Protein AF-A0A699ZVX7-F1 (afdb_monomer)

Structure (mmCIF, N/CA/C/O backbone):
data_AF-A0A699ZVX7-F1
#
_entry.id   AF-A0A699ZVX7-F1
#
loop_
_atom_site.group_PDB
_atom_site.id
_atom_site.type_symbol
_atom_site.label_atom_id
_atom_site.label_alt_id
_atom_site.label_comp_id
_atom_site.label_asym_id
_atom_site.label_entity_id
_atom_site.label_seq_id
_atom_site.pdbx_PDB_ins_code
_atom_site.Cartn_x
_atom_site.Cartn_y
_atom_site.Cartn_z
_atom_site.occupancy
_atom_site.B_iso_or_equiv
_atom_site.auth_seq_id
_atom_site.auth_comp_id
_atom_site.auth_asym_id
_atom_site.auth_atom_id
_atom_site.pdbx_PDB_model_num
ATOM 1 N N . MET A 1 1 ? 12.326 0.539 -38.686 1.00 84.56 1 MET A N 1
ATOM 2 C CA . MET A 1 1 ? 13.340 -0.508 -38.926 1.00 84.56 1 MET A CA 1
ATOM 3 C C . MET A 1 1 ? 14.524 0.120 -39.632 1.00 84.56 1 MET A C 1
ATOM 5 O O . MET A 1 1 ? 14.304 1.028 -40.428 1.00 84.56 1 MET A O 1
ATOM 9 N N . CYS A 1 2 ? 15.733 -0.339 -39.338 1.00 88.25 2 CYS A N 1
ATOM 10 C CA . CYS A 1 2 ? 16.957 -0.036 -40.081 1.00 88.25 2 CYS A CA 1
ATOM 11 C C . CYS A 1 2 ? 17.565 -1.342 -40.616 1.00 88.25 2 CYS A C 1
ATOM 13 O O . CYS A 1 2 ? 17.005 -2.417 -40.399 1.00 88.25 2 CYS A O 1
ATOM 15 N N . ILE A 1 3 ? 18.677 -1.238 -41.331 1.00 89.62 3 ILE A N 1
ATOM 16 C CA . ILE A 1 3 ? 19.487 -2.352 -41.809 1.00 89.62 3 ILE A CA 1
ATOM 17 C C . ILE A 1 3 ? 20.808 -2.331 -41.040 1.00 89.62 3 ILE A C 1
ATOM 19 O O . ILE A 1 3 ? 21.447 -1.285 -40.896 1.00 89.62 3 ILE A O 1
ATOM 23 N N . THR A 1 4 ? 21.200 -3.493 -40.542 1.00 90.88 4 THR A N 1
ATOM 24 C CA . THR A 1 4 ? 22.479 -3.752 -39.884 1.00 90.88 4 THR A CA 1
ATOM 25 C C . THR A 1 4 ? 23.208 -4.878 -40.612 1.00 90.88 4 THR A C 1
ATOM 27 O O . THR A 1 4 ? 22.726 -5.417 -41.612 1.00 90.88 4 THR A O 1
ATOM 30 N N . GLU A 1 5 ? 24.375 -5.269 -40.110 1.00 89.75 5 GLU A N 1
ATOM 31 C CA . GLU A 1 5 ? 25.123 -6.429 -40.616 1.00 89.75 5 GLU A CA 1
ATOM 32 C C . GLU A 1 5 ? 24.339 -7.753 -40.528 1.00 89.75 5 GLU A C 1
ATOM 34 O O . GLU A 1 5 ? 24.662 -8.704 -41.235 1.00 89.75 5 GLU A O 1
ATOM 39 N N . GLN A 1 6 ? 23.295 -7.813 -39.694 1.00 85.25 6 GLN A N 1
ATOM 40 C CA . GLN A 1 6 ? 22.423 -8.980 -39.527 1.00 85.25 6 GLN A CA 1
ATOM 41 C C . GLN A 1 6 ? 21.126 -8.886 -40.357 1.00 85.25 6 GLN A C 1
ATOM 43 O O . GLN A 1 6 ? 20.278 -9.775 -40.287 1.00 85.25 6 GLN A O 1
ATOM 48 N N . GLY A 1 7 ? 20.956 -7.827 -41.158 1.00 88.06 7 GLY A N 1
ATOM 49 C CA . GLY A 1 7 ? 19.763 -7.587 -41.972 1.00 88.06 7 GLY A CA 1
ATOM 50 C C . GLY A 1 7 ? 18.830 -6.534 -41.369 1.00 88.06 7 GLY A C 1
ATOM 51 O O . GLY A 1 7 ? 19.283 -5.550 -40.794 1.00 88.06 7 GLY A O 1
ATOM 52 N N . PHE A 1 8 ? 17.515 -6.686 -41.554 1.00 85.12 8 PHE A N 1
ATOM 53 C CA . PHE A 1 8 ? 16.542 -5.714 -41.043 1.00 85.12 8 PHE A CA 1
ATOM 54 C C . PHE A 1 8 ? 16.343 -5.857 -39.532 1.00 85.12 8 PHE A C 1
ATOM 56 O O . PHE A 1 8 ? 15.938 -6.914 -39.055 1.00 85.12 8 PHE A O 1
ATOM 63 N N . GLU A 1 9 ? 16.523 -4.762 -38.796 1.00 85.31 9 GLU A N 1
ATOM 64 C CA . GLU A 1 9 ? 16.304 -4.711 -37.350 1.00 85.31 9 GLU A CA 1
ATOM 65 C C . GLU A 1 9 ? 15.310 -3.613 -36.946 1.00 85.31 9 GLU A C 1
ATOM 67 O O . GLU A 1 9 ? 15.119 -2.588 -37.618 1.00 85.31 9 GLU A O 1
ATOM 72 N N . LEU A 1 10 ? 14.622 -3.839 -35.824 1.00 83.94 10 LEU A N 1
ATOM 73 C CA . LEU A 1 10 ? 13.620 -2.918 -35.298 1.00 83.94 10 LEU A CA 1
ATOM 74 C C . LEU A 1 10 ? 14.289 -1.683 -34.685 1.00 83.94 10 LEU A C 1
ATOM 76 O O . LEU A 1 10 ? 15.235 -1.794 -33.918 1.00 83.94 10 LEU A O 1
ATOM 80 N N . THR A 1 11 ? 13.744 -0.506 -34.993 1.00 85.50 11 THR A N 1
ATOM 81 C CA . THR A 1 11 ? 14.231 0.782 -34.462 1.00 85.50 11 THR A CA 1
ATOM 82 C C . THR A 1 11 ? 13.144 1.660 -33.860 1.00 85.50 11 THR A C 1
ATOM 84 O O . THR A 1 11 ? 13.439 2.667 -33.224 1.00 85.50 11 THR A O 1
ATOM 87 N N . ARG A 1 12 ? 11.874 1.295 -34.049 1.00 83.62 12 ARG A N 1
ATOM 88 C CA . ARG A 1 12 ? 10.716 1.999 -33.499 1.00 83.62 12 ARG A CA 1
ATOM 89 C C . ARG A 1 12 ? 9.572 1.020 -33.316 1.00 83.62 12 ARG A C 1
ATOM 91 O O . ARG A 1 12 ? 9.308 0.230 -34.220 1.00 83.62 12 ARG A O 1
ATOM 98 N N . ALA A 1 13 ? 8.897 1.106 -32.183 1.00 79.94 13 ALA A N 1
ATOM 99 C CA . ALA A 1 13 ? 7.666 0.388 -31.907 1.00 79.94 13 ALA A CA 1
ATOM 100 C C . ALA A 1 13 ? 6.606 1.391 -31.451 1.00 79.94 13 ALA A C 1
ATOM 102 O O . ALA A 1 13 ? 6.850 2.176 -30.536 1.00 79.94 13 ALA A O 1
ATOM 103 N N . THR A 1 14 ? 5.434 1.341 -32.080 1.00 70.50 14 THR A N 1
ATOM 104 C CA . THR A 1 14 ? 4.309 2.223 -31.768 1.00 70.50 14 THR A CA 1
ATOM 105 C C . THR A 1 14 ? 3.064 1.375 -31.528 1.00 70.50 14 THR A C 1
ATOM 107 O O . THR A 1 14 ? 2.714 0.532 -32.350 1.00 70.50 14 THR A O 1
ATOM 110 N N . LEU A 1 15 ? 2.387 1.603 -30.406 1.00 62.34 15 LEU A N 1
ATOM 111 C CA . LEU A 1 15 ? 1.082 1.050 -30.080 1.00 62.34 15 LEU A CA 1
ATOM 112 C C . LEU A 1 15 ? 0.045 2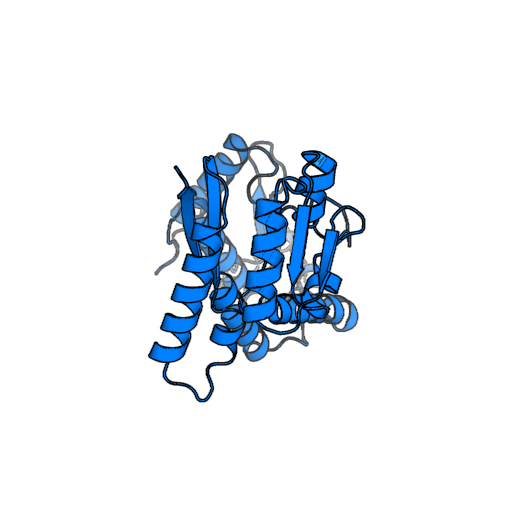.166 -30.112 1.00 62.34 15 LEU A C 1
ATOM 114 O O . LEU A 1 15 ? 0.194 3.191 -29.442 1.00 62.34 15 LEU A O 1
ATOM 118 N N . VAL A 1 16 ? -1.042 1.927 -30.832 1.00 58.69 16 VAL A N 1
ATOM 119 C CA . VAL A 1 16 ? -2.194 2.826 -30.901 1.00 58.69 16 VAL A CA 1
ATOM 120 C C . VAL A 1 16 ? -3.413 2.179 -30.249 1.00 58.69 16 VAL A C 1
ATOM 122 O O . VAL A 1 16 ? -3.605 0.966 -30.315 1.00 58.69 16 VAL A O 1
ATOM 125 N N . GLY A 1 17 ? -4.222 2.991 -29.572 1.00 50.16 17 GLY A N 1
ATOM 126 C CA . GLY A 1 17 ? -5.495 2.573 -28.992 1.00 50.16 17 GLY A CA 1
ATOM 127 C C . GLY A 1 17 ? -6.621 2.541 -30.031 1.00 50.16 17 GLY A C 1
ATOM 128 O O . GLY A 1 17 ? -6.465 3.012 -31.154 1.00 50.16 17 GLY A O 1
ATOM 129 N N . GLY A 1 18 ? -7.792 2.026 -29.641 1.00 46.44 18 GLY A N 1
ATOM 130 C CA . GLY A 1 18 ? -8.941 1.859 -30.548 1.00 46.44 18 GLY A CA 1
ATOM 131 C C . GLY A 1 18 ? -9.522 3.152 -31.139 1.00 46.44 18 GLY A C 1
ATOM 132 O O . GLY A 1 18 ? -10.197 3.090 -32.157 1.00 46.44 18 GLY A O 1
ATOM 133 N N . SER A 1 19 ? -9.241 4.316 -30.545 1.00 53.91 19 SER A N 1
ATOM 134 C CA . SER A 1 19 ? -9.601 5.636 -31.092 1.00 53.91 19 SER A CA 1
ATOM 135 C C . SER A 1 19 ? -8.463 6.301 -31.888 1.00 53.91 19 SER A C 1
ATOM 137 O O . SER A 1 19 ? -8.552 7.480 -32.212 1.00 53.91 19 SER A O 1
ATOM 139 N N . GLY A 1 20 ? -7.389 5.565 -32.202 1.00 51.72 20 GLY A N 1
ATOM 140 C CA . GLY A 1 20 ? -6.262 6.040 -33.015 1.00 51.72 20 GLY A CA 1
ATOM 141 C C . GLY A 1 20 ? -5.204 6.855 -32.261 1.00 51.72 20 GLY A C 1
ATOM 142 O O . GLY A 1 20 ? -4.208 7.260 -32.852 1.00 51.72 20 GLY A O 1
ATOM 143 N N . GLN A 1 21 ? -5.370 7.080 -30.958 1.00 60.66 21 GLN A N 1
ATOM 144 C CA . GLN A 1 21 ? -4.381 7.747 -30.114 1.00 60.66 21 GLN A CA 1
ATOM 145 C C . GLN A 1 21 ? -3.159 6.858 -29.871 1.00 60.66 21 GLN A C 1
ATOM 147 O O . GLN A 1 21 ? -3.292 5.658 -29.623 1.00 60.66 21 GLN A O 1
ATOM 152 N N . VAL A 1 22 ? -1.971 7.457 -29.871 1.00 54.34 22 VAL A N 1
ATOM 153 C CA . VAL A 1 22 ? -0.712 6.774 -29.561 1.00 54.34 22 VAL A CA 1
ATOM 154 C C . VAL A 1 22 ? -0.631 6.515 -28.054 1.00 54.34 22 VAL A C 1
ATOM 156 O O . VAL A 1 22 ? -0.685 7.444 -27.252 1.00 54.34 22 VAL A O 1
ATOM 159 N N . VAL A 1 23 ? -0.540 5.242 -27.668 1.00 60.16 23 VAL A N 1
ATOM 160 C CA . VAL A 1 23 ? -0.470 4.786 -26.265 1.00 60.16 23 VAL A CA 1
ATOM 161 C C . VAL A 1 23 ? 0.959 4.413 -25.874 1.00 60.16 23 VAL A C 1
ATOM 163 O O . VAL A 1 23 ? 1.328 4.524 -24.708 1.00 60.16 23 VAL A O 1
ATOM 166 N N . PHE A 1 24 ? 1.763 3.983 -26.841 1.00 61.44 24 PHE A N 1
ATOM 167 C CA . PHE A 1 24 ? 3.180 3.696 -26.670 1.00 61.44 24 PHE A CA 1
ATOM 168 C C . PHE A 1 24 ? 3.884 4.075 -27.966 1.00 61.44 24 PHE A C 1
ATOM 170 O O . PHE A 1 24 ? 3.413 3.723 -29.039 1.00 61.44 24 PHE A O 1
ATOM 177 N N . ASP A 1 25 ? 4.986 4.800 -27.887 1.00 76.12 25 ASP A N 1
ATOM 178 C CA . ASP A 1 25 ? 5.845 5.069 -29.034 1.00 76.12 25 ASP A CA 1
ATOM 179 C C . ASP A 1 25 ? 7.265 5.173 -28.515 1.00 76.12 25 ASP A C 1
ATOM 181 O O . ASP A 1 25 ? 7.553 5.959 -27.614 1.00 76.12 25 ASP A O 1
ATOM 185 N N . THR A 1 26 ? 8.138 4.299 -28.988 1.00 77.75 26 THR A N 1
ATOM 186 C CA . THR A 1 26 ? 9.493 4.200 -28.457 1.00 77.75 26 THR A CA 1
ATOM 187 C C . THR A 1 26 ? 10.454 3.838 -29.565 1.00 77.75 26 THR A C 1
ATOM 189 O O . THR A 1 26 ? 10.208 2.929 -30.362 1.00 77.75 26 THR A O 1
ATOM 192 N N . LEU A 1 27 ? 11.564 4.568 -29.595 1.00 82.88 27 LEU A N 1
ATOM 193 C CA . LEU A 1 27 ? 12.721 4.249 -30.411 1.00 82.88 27 LEU A CA 1
ATOM 194 C C . LEU A 1 27 ? 13.588 3.235 -29.671 1.00 82.88 27 LEU A C 1
ATOM 196 O O . LEU A 1 27 ? 13.712 3.286 -28.450 1.00 82.88 27 LEU A O 1
ATOM 200 N N . CYS A 1 28 ? 14.199 2.327 -30.417 1.00 85.56 28 CYS A N 1
ATOM 201 C CA . CYS A 1 28 ? 15.199 1.418 -29.881 1.00 85.56 28 CYS A CA 1
ATOM 202 C C . CYS A 1 28 ? 16.410 1.351 -30.806 1.00 85.56 28 CYS A C 1
ATOM 204 O O . CYS A 1 28 ? 16.299 1.579 -32.012 1.00 85.56 28 CYS A O 1
ATOM 206 N N . VAL A 1 29 ? 17.570 1.068 -30.223 1.00 87.12 29 VAL A N 1
ATOM 207 C CA . VAL A 1 29 ? 18.824 0.908 -30.956 1.00 87.12 29 VAL A CA 1
ATOM 208 C C . VAL A 1 29 ? 19.140 -0.587 -31.073 1.00 87.12 29 VAL A C 1
ATOM 210 O O . VAL A 1 29 ? 19.073 -1.302 -30.064 1.00 87.12 29 VAL A O 1
ATOM 213 N N . PRO A 1 30 ? 19.447 -1.082 -32.285 1.00 85.31 30 PRO A N 1
ATOM 214 C CA . PRO A 1 30 ? 19.845 -2.467 -32.500 1.00 85.31 30 PRO A CA 1
ATOM 215 C C . PRO A 1 30 ? 21.194 -2.772 -31.843 1.00 85.31 30 PRO A C 1
ATOM 217 O O . PRO A 1 30 ? 21.990 -1.879 -31.552 1.00 85.31 30 PRO A O 1
ATOM 220 N N . ALA A 1 31 ? 21.446 -4.055 -31.586 1.00 83.06 31 ALA A N 1
ATOM 221 C CA . ALA A 1 31 ? 22.707 -4.487 -30.988 1.00 83.06 31 ALA A CA 1
ATOM 222 C C . ALA A 1 31 ? 23.867 -4.437 -31.995 1.00 83.06 31 ALA A C 1
ATOM 224 O O . ALA A 1 31 ? 25.004 -4.180 -31.597 1.00 83.06 31 ALA A O 1
ATOM 225 N N . SER A 1 32 ? 23.574 -4.677 -33.276 1.00 86.00 32 SER A N 1
ATOM 226 C CA . SER A 1 32 ? 24.545 -4.606 -34.362 1.00 86.00 32 SER A CA 1
ATOM 227 C C . SER A 1 32 ? 24.665 -3.185 -34.927 1.00 86.00 32 SER A C 1
ATOM 229 O O . SER A 1 32 ? 23.690 -2.427 -34.911 1.00 86.00 32 SER A O 1
ATOM 231 N N . PRO A 1 33 ? 25.846 -2.805 -35.452 1.00 88.62 33 PRO A N 1
ATOM 232 C CA . PRO A 1 33 ? 26.036 -1.512 -36.098 1.00 88.62 33 PRO A CA 1
ATOM 233 C C . PRO A 1 33 ? 25.069 -1.308 -37.269 1.00 88.62 33 PRO A C 1
ATOM 235 O O . PRO A 1 33 ? 24.894 -2.187 -38.116 1.00 88.62 33 PRO A O 1
ATOM 238 N N . ILE A 1 34 ? 24.453 -0.127 -37.323 1.00 90.38 34 ILE A N 1
ATOM 239 C CA . ILE A 1 34 ? 23.547 0.254 -38.409 1.00 90.38 34 ILE A CA 1
ATOM 240 C C . ILE A 1 34 ? 24.373 0.567 -39.655 1.00 90.38 34 ILE A C 1
ATOM 242 O O . ILE A 1 34 ? 25.211 1.468 -39.632 1.00 90.38 34 ILE A O 1
ATOM 246 N N . THR A 1 35 ? 24.103 -0.152 -40.741 1.00 91.88 35 THR A N 1
ATOM 247 C CA . THR A 1 35 ? 24.715 0.067 -42.058 1.00 91.88 35 THR A CA 1
ATOM 248 C C . THR A 1 35 ? 23.869 1.012 -42.911 1.00 91.88 35 THR A C 1
ATOM 250 O O . THR A 1 35 ? 24.417 1.856 -43.615 1.00 91.88 35 THR A O 1
ATOM 253 N N . ASP A 1 36 ? 22.539 0.940 -42.793 1.00 89.75 36 ASP A N 1
ATOM 254 C CA . ASP A 1 36 ? 21.597 1.868 -43.426 1.00 89.75 36 ASP A CA 1
ATOM 255 C C . ASP A 1 36 ? 20.387 2.11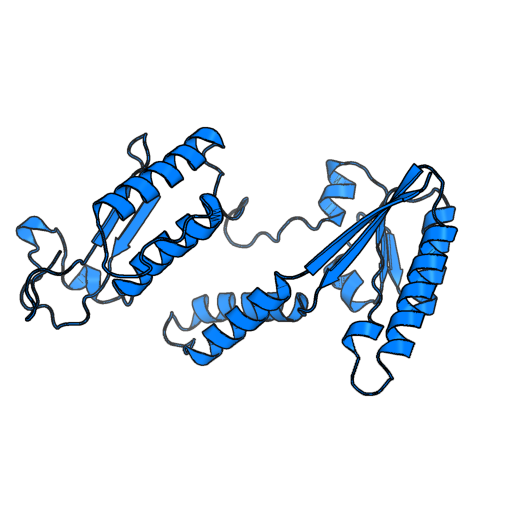7 -42.510 1.00 89.75 36 ASP A C 1
ATOM 257 O O . ASP A 1 36 ? 19.698 1.199 -42.074 1.00 89.75 36 ASP A O 1
ATOM 261 N N . TYR A 1 37 ? 20.075 3.381 -42.222 1.00 88.38 37 TYR A N 1
ATOM 262 C CA . TYR A 1 37 ? 18.925 3.764 -41.391 1.00 88.38 37 TYR A CA 1
ATOM 263 C C . TYR A 1 37 ? 17.573 3.523 -42.083 1.00 88.38 37 TYR A C 1
ATOM 265 O O . TYR A 1 37 ? 16.518 3.581 -41.439 1.00 88.38 37 TYR A O 1
ATOM 273 N N . ASN A 1 38 ? 17.592 3.232 -43.386 1.00 89.81 38 ASN A N 1
ATOM 274 C CA . ASN A 1 38 ? 16.426 2.981 -44.219 1.00 89.81 38 ASN A CA 1
ATOM 275 C C . ASN A 1 38 ? 15.412 4.143 -44.168 1.00 89.81 38 ASN A C 1
ATOM 277 O O . ASN A 1 38 ? 14.195 3.944 -44.241 1.00 89.81 38 ASN A O 1
ATOM 281 N N . THR A 1 39 ? 15.916 5.374 -44.002 1.00 88.31 39 THR A N 1
ATOM 282 C CA . THR A 1 39 ? 15.140 6.574 -43.643 1.00 88.31 39 THR A CA 1
ATOM 283 C C . THR A 1 39 ? 13.993 6.851 -44.607 1.00 88.31 39 THR A C 1
ATOM 285 O O . THR A 1 39 ? 12.928 7.279 -44.172 1.00 88.31 39 THR A O 1
ATOM 288 N N . ARG A 1 40 ? 14.168 6.558 -45.904 1.00 83.19 40 ARG A N 1
ATOM 289 C CA . ARG A 1 40 ? 13.127 6.741 -46.931 1.00 83.19 40 ARG A CA 1
ATOM 290 C C . ARG A 1 40 ? 11.816 6.033 -46.578 1.00 83.19 40 ARG A C 1
ATOM 292 O O . ARG A 1 40 ? 10.753 6.559 -46.885 1.00 83.19 40 ARG A O 1
ATOM 299 N N . TYR A 1 41 ? 11.897 4.855 -45.965 1.00 81.38 41 TYR A N 1
ATOM 300 C CA . TYR A 1 41 ? 10.732 4.028 -45.649 1.00 81.38 41 TYR A CA 1
ATOM 301 C C . TYR A 1 41 ? 10.408 4.032 -44.156 1.00 81.38 41 TYR A C 1
ATOM 303 O O . TYR A 1 41 ? 9.250 3.900 -43.773 1.00 81.38 41 TYR A O 1
ATOM 311 N N . SER A 1 42 ? 11.426 4.169 -43.303 1.00 81.12 42 SER A N 1
ATOM 312 C CA . SER A 1 42 ? 11.272 4.098 -41.850 1.00 81.12 42 SER A CA 1
ATOM 313 C C . SER A 1 42 ? 11.032 5.457 -41.188 1.00 81.12 42 SER A C 1
ATOM 315 O O . SER A 1 42 ? 10.526 5.502 -40.068 1.00 81.12 42 SER A O 1
ATOM 317 N N . GLY A 1 43 ? 11.436 6.554 -41.837 1.00 84.62 43 GLY A N 1
ATOM 318 C CA . GLY A 1 43 ? 11.488 7.891 -41.242 1.00 84.62 43 GLY A CA 1
ATOM 319 C C . GLY A 1 43 ? 12.536 8.046 -40.132 1.00 84.62 43 GLY A C 1
ATOM 320 O O . GLY A 1 43 ? 12.583 9.090 -39.488 1.00 84.62 43 GLY A O 1
ATOM 321 N N . ILE A 1 44 ? 13.368 7.028 -39.888 1.00 87.31 44 ILE A N 1
ATOM 322 C CA . ILE A 1 44 ? 14.371 7.020 -38.820 1.00 87.31 44 ILE A CA 1
ATOM 323 C C . ILE A 1 44 ? 15.627 7.731 -39.300 1.00 87.31 44 ILE A C 1
ATOM 325 O O . ILE A 1 44 ? 16.212 7.349 -40.315 1.00 87.31 44 ILE A O 1
ATOM 329 N N . THR A 1 45 ? 16.056 8.747 -38.557 1.00 87.06 45 THR A N 1
ATOM 330 C CA . THR A 1 45 ? 17.301 9.469 -38.825 1.00 87.06 45 THR A CA 1
ATOM 331 C C . THR A 1 45 ? 18.378 9.097 -37.802 1.00 87.06 45 THR A C 1
ATOM 333 O O . THR A 1 45 ? 18.049 8.723 -36.672 1.00 87.06 45 THR A O 1
ATOM 336 N N . PRO A 1 46 ? 19.672 9.228 -38.144 1.00 84.12 46 PRO A N 1
ATOM 337 C CA . PRO A 1 46 ? 20.759 9.041 -37.182 1.00 84.12 46 PRO A CA 1
ATOM 338 C C . PRO A 1 46 ? 20.592 9.905 -35.928 1.00 84.12 46 PRO A C 1
ATOM 340 O O . PRO A 1 46 ? 20.810 9.439 -34.815 1.00 84.12 46 PRO A O 1
ATOM 343 N N . GLN A 1 47 ? 20.128 11.145 -36.098 1.00 87.19 47 GLN A N 1
ATOM 344 C CA . GLN A 1 47 ? 19.910 12.100 -35.013 1.00 87.19 47 GLN A CA 1
ATOM 345 C C . GLN A 1 47 ? 18.829 11.626 -34.034 1.00 87.19 47 GLN A C 1
ATOM 347 O O . GLN A 1 47 ? 18.973 11.823 -32.832 1.00 87.19 47 GLN A O 1
ATOM 352 N N . MET A 1 48 ? 17.779 10.952 -34.523 1.00 80.06 48 MET A N 1
ATOM 353 C CA . MET A 1 48 ? 16.739 10.372 -33.665 1.00 80.06 48 MET A CA 1
ATOM 354 C C . MET A 1 48 ? 17.278 9.274 -32.741 1.00 80.06 48 MET A C 1
ATOM 356 O O . MET A 1 48 ? 16.723 9.076 -31.666 1.00 80.06 48 MET A O 1
ATOM 360 N N . LEU A 1 49 ? 18.337 8.562 -33.142 1.00 83.81 49 LEU A N 1
ATOM 361 C CA . LEU A 1 49 ? 18.908 7.449 -32.374 1.00 83.81 49 LEU A CA 1
ATOM 362 C C . LEU A 1 49 ? 20.142 7.839 -31.541 1.00 83.81 49 LEU A C 1
ATOM 364 O O . LEU A 1 49 ? 20.532 7.074 -30.666 1.00 83.81 49 LEU A O 1
ATOM 368 N N . GLN A 1 50 ? 20.721 9.030 -31.738 1.00 77.00 50 GLN A N 1
ATOM 369 C CA . GLN A 1 50 ? 21.939 9.483 -31.039 1.00 77.00 50 GLN A CA 1
ATOM 370 C C . GLN A 1 50 ? 21.822 9.519 -29.506 1.00 77.00 50 GLN A C 1
ATOM 372 O O . GLN A 1 50 ? 22.823 9.347 -28.817 1.00 77.00 50 GLN A O 1
ATOM 377 N N . GLN A 1 51 ? 20.624 9.762 -28.970 1.00 74.81 51 GLN A N 1
ATOM 378 C CA . GLN A 1 51 ? 20.370 9.853 -27.524 1.00 74.81 51 GLN A CA 1
ATOM 379 C C . GLN A 1 51 ? 19.496 8.706 -26.992 1.00 74.81 51 GLN A C 1
ATOM 381 O O . GLN A 1 51 ? 19.052 8.738 -25.844 1.00 74.81 51 GLN A O 1
ATOM 386 N N . VAL A 1 52 ? 19.235 7.687 -27.815 1.00 77.38 52 VAL A N 1
ATOM 387 C CA . VAL A 1 52 ? 18.395 6.543 -27.452 1.00 77.38 52 VAL A CA 1
ATOM 388 C C . VAL A 1 52 ? 19.295 5.395 -27.011 1.00 77.38 52 VAL A C 1
ATOM 390 O O . VAL A 1 52 ? 20.158 4.961 -27.759 1.00 77.38 52 VAL A O 1
ATOM 393 N N . ASN A 1 53 ? 19.076 4.876 -25.803 1.00 78.50 53 ASN A N 1
ATOM 394 C CA . ASN A 1 53 ? 19.805 3.707 -25.285 1.00 78.50 53 ASN A CA 1
ATOM 395 C C . ASN A 1 53 ? 18.915 2.467 -25.120 1.00 78.50 53 ASN A C 1
ATOM 397 O O . ASN A 1 53 ? 19.405 1.397 -24.766 1.00 78.50 53 ASN A O 1
ATOM 401 N N . THR A 1 54 ? 17.610 2.612 -25.357 1.00 73.62 54 THR A N 1
ATOM 402 C CA . THR A 1 54 ? 16.623 1.539 -25.232 1.00 73.62 54 THR A CA 1
ATOM 403 C C . THR A 1 54 ? 16.899 0.458 -26.269 1.00 73.62 54 THR A C 1
ATOM 405 O O . THR A 1 54 ? 16.992 0.747 -27.461 1.00 73.62 54 THR A O 1
ATOM 408 N N . ARG A 1 55 ? 17.019 -0.794 -25.836 1.00 80.56 55 ARG A N 1
ATOM 409 C CA . ARG A 1 55 ? 17.222 -1.953 -26.711 1.00 80.56 55 ARG A CA 1
ATOM 410 C C . ARG A 1 55 ? 15.901 -2.655 -26.994 1.00 80.56 55 ARG A C 1
ATOM 412 O O . ARG A 1 55 ? 14.913 -2.483 -26.283 1.00 80.56 55 ARG A O 1
ATOM 419 N N . LEU A 1 56 ? 15.896 -3.514 -28.010 1.00 74.94 56 LEU A N 1
ATOM 420 C CA . LEU A 1 56 ? 14.734 -4.346 -28.335 1.00 74.94 56 LEU A CA 1
ATOM 421 C C . LEU A 1 56 ? 14.254 -5.178 -27.129 1.00 74.94 56 LEU A C 1
ATOM 423 O O . LEU A 1 56 ? 13.054 -5.268 -26.883 1.00 74.94 56 LEU A O 1
ATOM 427 N N . ALA A 1 57 ? 15.190 -5.712 -26.339 1.00 70.56 57 ALA A N 1
ATOM 428 C CA . ALA A 1 57 ? 14.889 -6.466 -25.122 1.00 70.56 57 ALA A CA 1
ATOM 429 C C . ALA A 1 57 ? 14.122 -5.636 -24.072 1.00 70.56 57 ALA A C 1
ATOM 431 O O . ALA A 1 57 ? 13.254 -6.169 -23.379 1.00 70.56 57 ALA A O 1
ATOM 432 N N . ASP A 1 58 ? 14.391 -4.330 -23.987 1.00 67.62 58 ASP A N 1
ATOM 433 C CA . ASP A 1 58 ? 13.714 -3.419 -23.056 1.00 67.62 58 ASP A CA 1
ATOM 434 C C . ASP A 1 58 ? 12.266 -3.157 -23.494 1.00 67.62 58 ASP A C 1
ATOM 436 O O . ASP A 1 58 ? 11.350 -3.098 -22.677 1.00 67.62 58 ASP A O 1
ATOM 440 N N . VAL A 1 59 ? 12.032 -3.066 -24.807 1.00 69.19 59 VAL A N 1
ATOM 441 C CA . VAL A 1 59 ? 10.683 -2.920 -25.377 1.00 69.19 59 VAL A CA 1
ATOM 442 C C . VAL A 1 59 ? 9.872 -4.211 -25.205 1.00 69.19 59 VAL A C 1
ATOM 444 O O . VAL A 1 59 ? 8.691 -4.172 -24.860 1.00 69.19 59 VAL A O 1
ATOM 447 N N . GLN A 1 60 ? 10.505 -5.369 -25.403 1.00 68.81 60 GLN A N 1
ATOM 448 C CA . GLN A 1 60 ? 9.870 -6.680 -25.246 1.00 68.81 60 GLN A CA 1
ATOM 449 C C . GLN A 1 60 ? 9.521 -6.984 -23.780 1.00 68.81 60 GLN A C 1
ATOM 451 O O . GLN A 1 60 ? 8.416 -7.451 -23.489 1.00 68.81 60 GLN A O 1
ATOM 456 N N . SER A 1 61 ? 10.416 -6.658 -22.840 1.00 69.69 61 SER A N 1
ATOM 457 C CA . SER A 1 61 ? 10.174 -6.853 -21.405 1.00 69.69 61 SER A CA 1
ATOM 458 C C . SER A 1 61 ? 9.000 -6.013 -20.890 1.00 69.69 61 SER A C 1
ATOM 460 O O . SER A 1 61 ? 8.229 -6.493 -20.055 1.00 69.69 61 SER A O 1
ATOM 462 N N . ALA A 1 62 ? 8.790 -4.814 -21.445 1.00 69.12 62 ALA A N 1
ATOM 463 C CA . ALA A 1 62 ? 7.655 -3.964 -21.104 1.00 69.12 62 ALA A CA 1
ATOM 464 C C . ALA A 1 62 ? 6.307 -4.626 -21.442 1.00 69.12 62 ALA A C 1
ATOM 466 O O . ALA A 1 62 ? 5.416 -4.673 -20.591 1.00 69.12 62 ALA A O 1
ATOM 467 N N . LEU A 1 63 ? 6.155 -5.197 -22.644 1.00 78.12 63 LEU A N 1
ATOM 468 C CA . LEU A 1 63 ? 4.919 -5.891 -23.028 1.00 78.12 63 LEU A CA 1
ATOM 469 C C . LEU A 1 63 ? 4.693 -7.148 -22.178 1.00 78.12 63 LEU A C 1
ATOM 471 O O . LEU A 1 63 ? 3.569 -7.381 -21.729 1.00 78.12 63 LEU A O 1
ATOM 475 N N . ARG A 1 64 ? 5.756 -7.918 -21.899 1.00 77.62 64 ARG A N 1
ATOM 476 C CA . ARG A 1 64 ? 5.690 -9.096 -21.018 1.00 77.62 64 ARG A CA 1
ATOM 477 C C . ARG A 1 64 ? 5.211 -8.728 -19.614 1.00 77.62 64 ARG A C 1
ATOM 479 O O . ARG A 1 64 ? 4.332 -9.396 -19.074 1.00 77.62 64 ARG A O 1
ATOM 486 N N . MET A 1 65 ? 5.739 -7.646 -19.041 1.00 72.75 65 MET A N 1
ATOM 487 C CA . MET A 1 65 ? 5.320 -7.149 -17.729 1.00 72.75 65 MET A CA 1
ATOM 488 C C . MET A 1 65 ? 3.842 -6.751 -17.723 1.00 72.75 65 MET A C 1
ATOM 490 O O . MET A 1 65 ? 3.105 -7.153 -16.823 1.00 72.75 65 MET A O 1
ATOM 494 N N . LEU A 1 66 ? 3.385 -6.013 -18.739 1.00 72.94 66 LEU A N 1
ATOM 495 C CA . LEU A 1 66 ? 1.984 -5.603 -18.848 1.00 72.94 66 LEU A CA 1
ATOM 496 C C . LEU A 1 66 ? 1.044 -6.806 -19.007 1.00 72.94 66 LEU A C 1
ATOM 498 O O . LEU A 1 66 ? -0.000 -6.850 -18.357 1.00 72.94 66 LEU A O 1
ATOM 502 N N . ALA A 1 67 ? 1.421 -7.790 -19.826 1.00 78.19 67 ALA A N 1
ATOM 503 C CA . ALA A 1 67 ? 0.658 -9.018 -20.027 1.00 78.19 67 ALA A CA 1
ATOM 504 C C . ALA A 1 67 ? 0.510 -9.815 -18.726 1.00 78.19 67 ALA A C 1
ATOM 506 O O . ALA A 1 67 ? -0.606 -10.147 -18.329 1.00 78.19 67 ALA A O 1
ATOM 507 N N . ARG A 1 68 ? 1.611 -10.031 -18.002 1.00 75.88 68 ARG A N 1
ATOM 508 C CA . ARG A 1 68 ? 1.577 -10.726 -16.714 1.00 75.88 68 ARG A CA 1
ATOM 509 C C . ARG A 1 68 ? 0.751 -9.961 -15.682 1.00 75.88 68 ARG A C 1
ATOM 511 O O . ARG A 1 68 ? -0.057 -10.542 -14.974 1.00 75.88 68 ARG A O 1
ATOM 518 N N . ARG A 1 69 ? 0.914 -8.639 -15.621 1.00 64.88 69 ARG A N 1
ATOM 519 C CA . ARG A 1 69 ? 0.264 -7.796 -14.612 1.00 64.88 69 ARG A CA 1
ATOM 520 C C . ARG A 1 69 ? -1.244 -7.650 -14.801 1.00 64.88 69 ARG A C 1
ATOM 522 O O . ARG A 1 69 ? -1.967 -7.598 -13.812 1.00 64.88 69 ARG A O 1
ATOM 529 N N . PHE A 1 70 ? -1.705 -7.485 -16.038 1.00 69.50 70 PHE A N 1
ATOM 530 C CA . PHE A 1 70 ? -3.100 -7.122 -16.314 1.00 69.50 70 PHE A CA 1
ATOM 531 C C . PHE A 1 70 ? -3.916 -8.251 -16.937 1.00 69.50 70 PHE A C 1
ATOM 533 O O . PHE A 1 70 ? -5.140 -8.215 -16.852 1.00 69.50 70 PHE A O 1
ATOM 540 N N . LEU A 1 71 ? -3.263 -9.234 -17.559 1.00 73.94 71 LEU A N 1
ATOM 541 C CA . LEU A 1 71 ? -3.919 -10.364 -18.220 1.00 73.94 71 LEU A CA 1
ATOM 542 C C . LEU A 1 71 ? -3.591 -11.712 -17.566 1.00 73.94 71 LEU A C 1
ATOM 544 O O . LEU A 1 71 ? -4.086 -12.721 -18.058 1.00 73.94 71 LEU A O 1
ATOM 548 N N . ASP A 1 72 ? -2.759 -11.727 -16.514 1.00 74.44 72 ASP A N 1
ATOM 549 C CA . ASP A 1 72 ? -2.233 -12.942 -15.871 1.00 74.44 72 ASP A CA 1
ATOM 550 C C . ASP A 1 72 ? -1.662 -13.944 -16.892 1.00 74.44 72 ASP A C 1
ATOM 552 O O . ASP A 1 72 ? -1.851 -15.156 -16.822 1.00 74.44 72 ASP A O 1
ATOM 556 N N . ARG A 1 73 ? -1.012 -13.401 -17.931 1.00 77.62 73 ARG A N 1
ATOM 557 C CA . ARG A 1 73 ? -0.503 -14.163 -19.071 1.00 77.62 73 ARG A CA 1
ATOM 558 C C . ARG A 1 73 ? 1.004 -14.003 -19.165 1.00 77.62 73 ARG A C 1
ATOM 560 O O . ARG A 1 73 ? 1.497 -12.900 -19.399 1.00 77.62 73 ARG A O 1
ATOM 567 N N . ASP A 1 74 ? 1.722 -15.115 -19.081 1.00 80.31 74 ASP A N 1
ATOM 568 C CA . ASP A 1 74 ? 3.132 -15.155 -19.445 1.00 80.31 74 ASP A CA 1
ATOM 569 C C . ASP A 1 74 ? 3.271 -15.264 -20.967 1.00 80.31 74 ASP A C 1
ATOM 571 O O . ASP A 1 74 ? 2.812 -16.217 -21.598 1.00 80.31 74 ASP A O 1
ATOM 575 N N . ILE A 1 75 ? 3.896 -14.253 -21.566 1.00 79.25 75 ILE A N 1
ATOM 576 C CA . ILE A 1 75 ? 4.226 -14.218 -22.992 1.00 79.25 75 ILE A CA 1
ATOM 577 C C . ILE A 1 75 ? 5.742 -14.248 -23.180 1.00 79.25 75 ILE A C 1
ATOM 579 O O . ILE A 1 75 ? 6.508 -13.861 -22.292 1.00 79.25 75 ILE A O 1
ATOM 583 N N . GLN A 1 76 ? 6.181 -14.654 -24.373 1.00 71.44 76 GLN A N 1
ATOM 584 C CA . GLN A 1 76 ? 7.592 -14.618 -24.769 1.00 71.44 76 GLN A CA 1
ATOM 585 C C . GLN A 1 76 ? 8.500 -15.483 -23.865 1.00 71.44 76 GLN A C 1
ATOM 587 O O . GLN A 1 76 ? 9.633 -15.100 -23.584 1.00 71.44 76 GLN A O 1
ATOM 592 N N . SER A 1 77 ? 8.020 -16.635 -23.385 1.00 65.06 77 SER A N 1
ATOM 593 C CA . SER A 1 77 ? 8.796 -17.622 -22.607 1.00 65.06 77 SER A CA 1
ATOM 594 C C . SER A 1 77 ? 9.726 -18.500 -23.471 1.00 65.06 77 SER A C 1
ATOM 596 O O . SER A 1 77 ? 10.280 -19.484 -22.990 1.00 65.06 77 SER A O 1
ATOM 598 N N . GLY A 1 78 ? 9.911 -18.137 -24.745 1.00 68.75 78 GLY A N 1
ATOM 599 C CA . GLY A 1 78 ? 10.692 -18.854 -25.753 1.00 68.75 78 GLY A CA 1
ATOM 600 C C . GLY A 1 78 ? 10.837 -18.013 -27.029 1.00 68.75 78 GLY A C 1
ATOM 601 O O . GLY A 1 78 ? 11.006 -16.798 -26.943 1.00 68.75 78 GLY A O 1
ATOM 602 N N . ALA A 1 79 ? 10.745 -18.631 -28.212 1.00 60.06 79 ALA A N 1
ATOM 603 C CA . ALA A 1 79 ? 10.771 -17.910 -29.489 1.00 60.06 79 ALA A CA 1
ATOM 604 C C . ALA A 1 79 ? 9.582 -16.936 -29.621 1.00 60.06 79 ALA A C 1
ATOM 606 O O . ALA A 1 79 ? 8.450 -17.264 -29.263 1.00 60.06 79 ALA A O 1
ATOM 607 N N . HIS A 1 80 ? 9.846 -15.729 -30.125 1.00 67.06 80 HIS A N 1
ATOM 608 C CA . HIS A 1 80 ? 8.848 -14.666 -30.227 1.00 67.06 80 HIS A CA 1
ATOM 609 C C . HIS A 1 80 ? 7.866 -14.920 -31.378 1.00 67.06 80 HIS A C 1
ATOM 611 O O . HIS A 1 80 ? 8.280 -15.145 -32.513 1.00 67.06 80 HIS A O 1
ATOM 617 N N . ASP A 1 81 ? 6.569 -14.817 -31.087 1.00 76.12 81 ASP A N 1
ATOM 618 C CA . ASP A 1 81 ? 5.495 -14.852 -32.081 1.00 76.12 81 ASP A CA 1
ATOM 619 C C . ASP A 1 81 ? 4.806 -13.481 -32.120 1.00 76.12 81 ASP A C 1
ATOM 621 O O . ASP A 1 81 ? 4.077 -13.097 -31.197 1.00 76.12 81 ASP A O 1
ATOM 625 N N . SER A 1 82 ? 5.009 -12.747 -33.218 1.00 75.19 82 SER A N 1
ATOM 626 C CA . SER A 1 82 ? 4.424 -11.419 -33.430 1.00 75.19 82 SER A CA 1
ATOM 627 C C . SER A 1 82 ? 2.895 -11.422 -33.367 1.00 75.19 82 SER A C 1
ATOM 629 O O . SER A 1 82 ? 2.290 -10.415 -32.997 1.00 75.19 82 SER A O 1
ATOM 631 N N . ALA A 1 83 ? 2.244 -12.542 -33.693 1.00 71.88 83 ALA A N 1
ATOM 632 C CA . ALA A 1 83 ? 0.799 -12.664 -33.598 1.00 71.88 83 ALA A CA 1
ATOM 633 C C . ALA A 1 83 ? 0.338 -12.763 -32.135 1.00 71.88 83 ALA A C 1
ATOM 635 O O . ALA A 1 83 ? -0.711 -12.217 -31.786 1.00 71.88 83 ALA A O 1
ATOM 636 N N . ILE A 1 84 ? 1.112 -13.422 -31.263 1.00 78.62 84 ILE A N 1
ATOM 637 C CA . ILE A 1 84 ? 0.849 -13.450 -29.814 1.00 78.62 84 ILE A CA 1
ATOM 638 C C . ILE A 1 84 ? 1.047 -12.057 -29.216 1.00 78.62 84 ILE A C 1
ATOM 640 O O . ILE A 1 84 ? 0.199 -11.611 -28.437 1.00 78.62 84 ILE A O 1
ATOM 644 N N . ASP A 1 85 ? 2.103 -11.351 -29.616 1.00 80.31 85 ASP A N 1
ATOM 645 C CA . ASP A 1 85 ? 2.380 -9.991 -29.147 1.00 80.31 85 ASP A CA 1
ATOM 646 C C . ASP A 1 85 ? 1.259 -9.021 -29.560 1.00 80.31 85 ASP A C 1
ATOM 648 O O . ASP A 1 85 ? 0.719 -8.297 -28.720 1.00 80.31 85 ASP A O 1
ATOM 652 N N . ALA A 1 86 ? 0.821 -9.073 -30.823 1.00 76.81 86 ALA A N 1
ATOM 653 C CA . ALA A 1 86 ? -0.269 -8.240 -31.331 1.00 76.81 86 ALA A CA 1
ATOM 654 C C . ALA A 1 86 ? -1.612 -8.533 -30.639 1.00 76.81 86 ALA A C 1
ATOM 656 O O . ALA A 1 86 ? -2.323 -7.606 -30.243 1.00 76.81 86 ALA A O 1
ATOM 657 N N . ARG A 1 87 ? -1.956 -9.816 -30.437 1.00 80.00 87 ARG A N 1
ATOM 658 C CA . ARG A 1 87 ? -3.166 -10.210 -29.690 1.00 80.00 87 ARG A CA 1
ATOM 659 C C . ARG A 1 87 ? -3.117 -9.728 -28.246 1.00 80.00 87 ARG A C 1
ATOM 661 O O . ARG A 1 87 ? -4.101 -9.196 -27.743 1.00 80.00 87 ARG A O 1
ATOM 668 N N . THR A 1 88 ? -1.970 -9.871 -27.592 1.00 81.88 88 THR A N 1
ATOM 669 C CA . THR A 1 88 ? -1.802 -9.460 -26.195 1.00 81.88 88 THR A CA 1
ATOM 670 C C . THR A 1 88 ? -1.903 -7.945 -26.045 1.00 81.88 88 THR A C 1
ATOM 672 O O . THR A 1 88 ? -2.572 -7.459 -25.136 1.00 81.88 88 THR A O 1
ATOM 675 N N . ALA A 1 89 ? -1.332 -7.184 -26.979 1.00 81.94 89 ALA A N 1
ATOM 676 C CA . ALA A 1 89 ? -1.496 -5.738 -27.016 1.00 81.94 89 ALA A CA 1
ATOM 677 C C . ALA A 1 89 ? -2.971 -5.328 -27.193 1.00 81.94 89 ALA A C 1
ATOM 679 O O . ALA A 1 89 ? -3.453 -4.433 -26.496 1.00 81.94 89 ALA A O 1
ATOM 680 N N . LEU A 1 90 ? -3.719 -6.019 -28.061 1.00 81.94 90 LEU A N 1
ATOM 681 C CA . LEU A 1 90 ? -5.153 -5.779 -28.244 1.00 81.94 90 LEU A CA 1
ATOM 682 C C . LEU A 1 90 ? -5.966 -6.113 -26.984 1.00 81.94 90 LEU A C 1
ATOM 684 O O . LEU A 1 90 ? -6.865 -5.356 -26.615 1.00 81.94 90 LEU A O 1
ATOM 688 N N . ASP A 1 91 ? -5.646 -7.212 -26.305 1.00 80.25 91 ASP A N 1
ATOM 689 C CA . ASP A 1 91 ? -6.293 -7.608 -25.051 1.00 80.25 91 ASP A CA 1
ATOM 690 C C . ASP A 1 91 ? -6.068 -6.555 -23.947 1.00 80.25 91 ASP A C 1
ATOM 692 O O . ASP A 1 91 ? -7.010 -6.177 -23.243 1.00 80.25 91 ASP A O 1
ATOM 696 N N . LEU A 1 92 ? -4.858 -5.991 -23.848 1.00 77.25 92 LEU A N 1
ATOM 697 C CA . LEU A 1 92 ? -4.553 -4.877 -22.939 1.00 77.25 92 LEU A CA 1
ATOM 698 C C . LEU A 1 92 ? -5.366 -3.617 -23.280 1.00 77.25 92 LEU A C 1
ATOM 700 O O . LEU A 1 92 ? -5.887 -2.945 -22.385 1.00 77.25 92 LEU A O 1
ATOM 704 N N . VAL A 1 93 ? -5.528 -3.306 -24.570 1.00 79.06 93 VAL A N 1
ATOM 705 C CA . VAL A 1 93 ? -6.372 -2.187 -25.020 1.00 79.06 93 VAL A CA 1
ATOM 706 C C . VAL A 1 93 ? -7.836 -2.431 -24.661 1.00 79.06 93 VAL A C 1
ATOM 708 O O . VAL A 1 93 ? -8.490 -1.521 -24.155 1.00 79.06 93 VAL A O 1
ATOM 711 N N . ARG A 1 94 ? -8.356 -3.650 -24.849 1.00 75.75 94 ARG A N 1
ATOM 712 C CA . ARG A 1 94 ? -9.728 -4.012 -24.453 1.00 75.75 94 ARG A CA 1
ATOM 713 C C . ARG A 1 94 ? -9.954 -3.822 -22.960 1.00 75.75 94 ARG A C 1
ATOM 715 O O . ARG A 1 94 ? -10.982 -3.266 -22.575 1.00 75.75 94 ARG A O 1
ATOM 722 N N . LEU A 1 95 ? -8.993 -4.218 -22.125 1.00 70.00 95 LEU A N 1
ATOM 723 C CA . LEU A 1 95 ? -9.058 -3.946 -20.691 1.00 70.00 95 LEU A CA 1
ATOM 724 C C . LEU A 1 95 ? -9.116 -2.444 -20.399 1.00 70.00 95 LEU A C 1
ATOM 726 O O . LEU A 1 95 ? -9.917 -2.024 -19.566 1.00 70.00 95 LEU A O 1
ATOM 730 N N . LYS A 1 96 ? -8.335 -1.628 -21.109 1.00 68.06 96 LYS A N 1
ATOM 731 C CA . LYS A 1 96 ? -8.350 -0.171 -20.943 1.00 68.06 96 LYS A CA 1
ATOM 732 C C . LYS A 1 96 ? -9.650 0.476 -21.424 1.00 68.06 96 LYS A C 1
ATOM 734 O O . LYS A 1 96 ? -10.131 1.408 -20.797 1.00 68.06 96 LYS A O 1
ATOM 739 N N . VAL A 1 97 ? -10.265 -0.042 -22.484 1.00 70.44 97 VAL A N 1
ATOM 740 C CA . VAL A 1 97 ? -11.591 0.407 -22.939 1.00 70.44 97 VAL A CA 1
ATOM 741 C C . VAL A 1 97 ? -12.664 0.038 -21.915 1.00 70.44 97 VAL A C 1
ATOM 743 O O . VAL A 1 97 ? -13.461 0.890 -21.535 1.00 70.44 97 VAL A O 1
ATOM 746 N N . LYS A 1 98 ? -12.653 -1.204 -21.416 1.00 68.69 98 LYS A N 1
ATOM 747 C CA . LYS A 1 98 ? -13.636 -1.695 -20.440 1.00 68.69 98 LYS A CA 1
ATOM 748 C C . LYS A 1 98 ? -13.609 -0.908 -19.126 1.00 68.69 98 LYS A C 1
ATOM 750 O O . LYS A 1 98 ? -14.661 -0.643 -18.558 1.00 68.69 98 LYS A O 1
ATOM 755 N N . HIS A 1 99 ? -12.422 -0.554 -18.642 1.00 61.66 99 HIS A N 1
ATOM 756 C CA . HIS A 1 99 ? -12.238 0.090 -17.335 1.00 61.66 99 HIS A CA 1
ATOM 757 C C . HIS A 1 99 ? -11.981 1.603 -17.430 1.00 61.66 99 HIS A C 1
ATOM 759 O O . HIS A 1 99 ? -11.734 2.262 -16.420 1.00 61.66 99 HIS A O 1
ATOM 765 N N . GLY A 1 100 ? -12.048 2.159 -18.641 1.00 52.28 100 GLY A N 1
ATOM 766 C CA . GLY A 1 100 ? -11.851 3.575 -18.908 1.00 52.28 100 GLY A CA 1
ATOM 767 C C . GLY A 1 100 ? -10.382 4.001 -19.064 1.00 52.28 100 GLY A C 1
ATOM 768 O O . GLY A 1 100 ? -9.445 3.284 -18.704 1.00 52.28 100 GLY A O 1
ATOM 769 N N . PRO A 1 101 ? -10.152 5.221 -19.582 1.00 52.94 101 PRO A N 1
ATOM 770 C CA . PRO A 1 101 ? -8.834 5.709 -20.005 1.00 52.94 101 PRO A CA 1
ATOM 771 C C . PRO A 1 101 ? -7.786 5.774 -18.882 1.00 52.94 101 PRO A C 1
ATOM 773 O O . PRO A 1 101 ? -6.587 5.765 -19.161 1.00 52.94 101 PRO A O 1
ATOM 776 N N . SER A 1 102 ? -8.223 5.797 -17.620 1.00 49.41 102 SER A N 1
ATOM 777 C CA . SER A 1 102 ? -7.366 5.769 -16.431 1.00 49.41 102 SER A CA 1
ATOM 778 C C . SER A 1 102 ? -6.846 4.378 -16.053 1.00 49.41 102 SER A C 1
ATOM 780 O O . SER A 1 102 ? -6.010 4.268 -15.161 1.00 49.41 102 SER A O 1
ATOM 782 N N . PHE A 1 103 ? -7.320 3.312 -16.696 1.00 51.16 103 PHE A N 1
ATOM 783 C CA . PHE A 1 103 ? -6.889 1.949 -16.404 1.00 51.16 103 PHE A CA 1
ATOM 784 C C . PHE A 1 103 ? -5.433 1.707 -16.831 1.00 51.16 103 PHE A C 1
ATOM 786 O O . PHE A 1 103 ? -5.013 2.077 -17.933 1.00 51.16 103 PHE A O 1
ATOM 793 N N . GLY A 1 104 ? -4.650 1.092 -15.943 1.00 48.91 104 GLY A N 1
ATOM 794 C CA . GLY A 1 104 ? -3.236 0.776 -16.164 1.00 48.91 104 GLY A CA 1
ATOM 795 C C . GLY A 1 104 ? -2.274 1.962 -16.043 1.00 48.91 104 GLY A C 1
ATOM 796 O O . GLY A 1 104 ? -1.067 1.748 -15.974 1.00 48.91 104 GLY A O 1
ATOM 797 N N . LEU A 1 105 ? -2.775 3.197 -15.950 1.00 50.47 105 LEU A N 1
ATOM 798 C CA . LEU A 1 105 ? -1.970 4.295 -15.429 1.00 50.47 105 LEU A CA 1
ATOM 799 C C . LEU A 1 105 ? -1.764 4.009 -13.935 1.00 50.47 105 LEU A C 1
ATOM 801 O O . LEU A 1 105 ? -2.741 3.888 -13.190 1.00 50.47 105 LEU A O 1
ATOM 805 N N . GLN A 1 106 ? -0.510 3.915 -13.467 1.00 44.00 106 GLN A N 1
ATOM 806 C CA . GLN A 1 106 ? -0.260 4.343 -12.089 1.00 44.00 106 GLN A CA 1
ATOM 807 C C . GLN A 1 106 ? -0.920 5.714 -11.993 1.00 44.00 106 GLN A C 1
ATOM 809 O O . GLN A 1 106 ? -0.752 6.515 -12.909 1.00 44.00 106 GLN A O 1
ATOM 814 N N . GLN A 1 107 ? -1.769 5.944 -10.996 1.00 38.81 107 GLN A N 1
ATOM 815 C CA . GLN A 1 107 ? -2.367 7.258 -10.814 1.00 38.81 107 GLN A CA 1
ATOM 816 C C . GLN A 1 107 ? -1.252 8.287 -10.564 1.00 38.81 107 GLN A C 1
ATOM 818 O O . GLN A 1 107 ? -0.978 8.634 -9.423 1.00 38.81 107 GLN A O 1
ATOM 823 N N . ASP A 1 108 ? -0.670 8.814 -11.636 1.00 36.09 108 ASP A N 1
ATOM 824 C CA . ASP A 1 108 ? -0.197 10.182 -11.741 1.00 36.09 108 ASP A CA 1
ATOM 825 C C . ASP A 1 108 ? -1.452 11.036 -11.951 1.00 36.09 108 ASP A C 1
ATOM 827 O O . ASP A 1 108 ? -1.704 11.613 -13.008 1.00 36.09 108 ASP A O 1
ATOM 831 N N . ARG A 1 109 ? -2.329 11.055 -10.942 1.00 34.44 109 ARG A N 1
ATOM 832 C CA . ARG A 1 109 ? -3.351 12.095 -10.839 1.00 34.44 109 ARG A CA 1
ATOM 833 C C . ARG A 1 109 ? -2.750 13.258 -10.069 1.00 34.44 109 ARG A C 1
ATOM 835 O O . ARG A 1 109 ? -2.962 13.380 -8.871 1.00 34.44 109 ARG A O 1
ATOM 842 N N . ALA A 1 110 ? -2.003 14.054 -10.825 1.00 32.25 110 ALA A N 1
ATOM 843 C CA . ALA A 1 110 ? -1.699 15.479 -10.698 1.00 32.25 110 ALA A CA 1
ATOM 844 C C . ALA A 1 110 ? -0.263 15.673 -11.192 1.00 32.25 110 ALA A C 1
ATOM 846 O O . ALA A 1 110 ? 0.629 14.923 -10.808 1.00 32.25 110 ALA A O 1
ATOM 847 N N . GLY A 1 111 ? -0.065 16.634 -12.095 1.00 30.72 111 GLY A N 1
ATOM 848 C CA . GLY A 1 111 ? 1.218 16.882 -12.744 1.00 30.72 111 GLY A CA 1
ATOM 849 C C . GLY A 1 111 ? 2.390 16.960 -11.766 1.00 30.72 111 GLY A C 1
ATOM 850 O O . GLY A 1 111 ? 2.220 17.344 -10.613 1.00 30.72 111 GLY A O 1
ATOM 851 N N . ALA A 1 112 ? 3.566 16.574 -12.263 1.00 37.47 112 ALA A N 1
ATOM 852 C CA . ALA A 1 112 ? 4.886 16.935 -11.752 1.00 37.47 112 ALA A CA 1
ATOM 853 C C . ALA A 1 112 ? 4.920 17.384 -10.271 1.00 37.47 112 ALA A C 1
ATOM 855 O O . ALA A 1 112 ? 4.869 18.574 -9.971 1.00 37.47 112 ALA A O 1
ATOM 856 N N . GLY A 1 113 ? 5.043 16.426 -9.347 1.00 38.47 113 GLY A N 1
ATOM 857 C CA . GLY A 1 113 ? 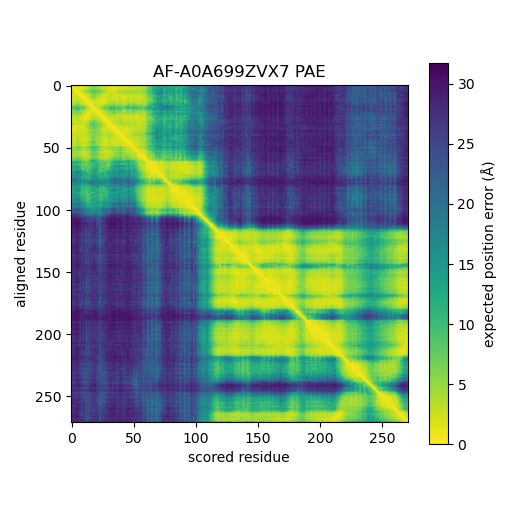5.509 16.704 -7.983 1.00 38.47 113 GLY A CA 1
ATOM 858 C C . GLY A 1 113 ? 4.460 16.820 -6.873 1.00 38.47 113 GLY A C 1
ATOM 859 O O . GLY A 1 113 ? 4.845 17.127 -5.747 1.00 38.47 113 GLY A O 1
ATOM 860 N N . ALA A 1 114 ? 3.175 16.547 -7.114 1.00 38.34 114 ALA A N 1
ATOM 861 C CA . ALA A 1 114 ? 2.209 16.479 -6.015 1.00 38.34 114 ALA A CA 1
ATOM 862 C C . ALA A 1 114 ? 2.321 15.133 -5.258 1.00 38.34 114 ALA A C 1
ATOM 864 O O . ALA A 1 114 ? 2.218 14.073 -5.882 1.00 38.34 114 ALA A O 1
ATOM 865 N N . PRO A 1 115 ? 2.528 15.131 -3.926 1.00 50.66 115 PRO A N 1
ATOM 866 C CA . PRO A 1 115 ? 2.582 13.898 -3.146 1.00 50.66 115 PRO A CA 1
ATOM 867 C C . PRO A 1 115 ? 1.230 13.172 -3.193 1.00 50.66 115 PRO A C 1
ATOM 869 O O . PRO A 1 115 ? 0.174 13.806 -3.194 1.00 50.66 115 PRO A O 1
ATOM 872 N N . ARG A 1 116 ? 1.257 11.829 -3.205 1.00 54.53 116 ARG A N 1
ATOM 873 C CA . ARG A 1 116 ? 0.053 11.001 -3.018 1.00 54.53 116 ARG A CA 1
ATOM 874 C C . ARG A 1 116 ? -0.725 11.509 -1.802 1.00 54.53 116 ARG A C 1
ATOM 876 O O . ARG A 1 116 ? -0.126 11.716 -0.747 1.00 54.53 116 ARG A O 1
ATOM 883 N N . ALA A 1 117 ? -2.044 11.660 -1.938 1.00 65.00 117 ALA A N 1
ATOM 884 C CA . ALA A 1 117 ? -2.901 11.947 -0.792 1.00 65.00 117 ALA A CA 1
ATOM 885 C C . ALA A 1 117 ? -2.691 10.842 0.251 1.00 65.00 117 ALA A C 1
ATOM 887 O O . ALA A 1 117 ? -2.831 9.654 -0.060 1.00 65.00 117 ALA A O 1
ATOM 888 N N . LYS A 1 118 ? -2.282 11.221 1.465 1.00 77.25 118 LYS A N 1
ATOM 889 C CA . LYS A 1 118 ? -2.021 10.251 2.528 1.00 77.25 118 LYS A CA 1
ATOM 890 C C . LYS A 1 118 ? -3.342 9.578 2.890 1.00 77.25 118 LYS A C 1
ATOM 892 O O . LYS A 1 118 ? -4.387 10.223 2.861 1.00 77.25 118 LYS A O 1
ATOM 897 N N . LEU A 1 119 ? -3.299 8.298 3.266 1.00 82.88 119 LEU A N 1
ATOM 898 C CA . LEU A 1 119 ? -4.497 7.540 3.662 1.00 82.88 119 LEU A CA 1
ATOM 899 C C . LEU A 1 119 ? -5.347 8.321 4.674 1.00 82.88 119 LEU A C 1
ATOM 901 O O . LEU A 1 119 ? -6.558 8.424 4.532 1.00 82.88 119 LEU A O 1
ATOM 905 N N . VAL A 1 120 ? -4.681 8.927 5.652 1.00 84.88 120 VAL A N 1
ATOM 906 C CA . VAL A 1 120 ? -5.302 9.730 6.705 1.00 84.88 120 VAL A CA 1
ATOM 907 C C . VAL A 1 120 ? -6.046 10.942 6.142 1.00 84.88 120 VAL A C 1
ATOM 909 O O . VAL A 1 120 ? -7.160 11.217 6.572 1.00 84.88 120 VAL A O 1
ATOM 912 N N . ASP A 1 121 ? -5.492 11.625 5.138 1.00 83.44 121 ASP A N 1
ATOM 913 C CA . ASP A 1 121 ? -6.165 12.755 4.488 1.00 83.44 121 ASP A CA 1
ATOM 914 C C . ASP A 1 121 ? -7.406 12.295 3.732 1.00 83.44 121 ASP A C 1
ATOM 916 O O . ASP A 1 121 ? -8.446 12.941 3.801 1.00 83.44 121 ASP A O 1
ATOM 920 N N . VAL A 1 122 ? -7.331 11.151 3.050 1.00 85.19 122 VAL A N 1
ATOM 921 C CA . VAL A 1 122 ? -8.486 10.567 2.358 1.00 85.19 122 VAL A CA 1
ATOM 922 C C . VAL A 1 122 ? -9.595 10.243 3.364 1.00 85.19 122 VAL A C 1
ATOM 924 O O . VAL A 1 122 ? -10.739 10.659 3.182 1.00 85.19 122 VAL A O 1
ATOM 927 N N . LEU A 1 123 ? -9.260 9.567 4.464 1.00 87.94 123 LEU A N 1
ATOM 928 C CA . LEU A 1 123 ? -10.226 9.194 5.498 1.00 87.94 123 LEU A CA 1
ATOM 929 C C . LEU A 1 123 ? -10.833 10.421 6.202 1.00 87.94 123 LEU A C 1
ATOM 931 O O . LEU A 1 123 ? -12.054 10.513 6.339 1.00 87.94 123 LEU A O 1
ATOM 935 N N . CYS A 1 124 ? -10.010 11.389 6.608 1.00 86.44 124 CYS A N 1
ATOM 936 C CA . CYS A 1 124 ? -10.479 12.571 7.329 1.00 86.44 124 CYS A CA 1
ATOM 937 C C . CYS A 1 124 ? -11.186 13.582 6.422 1.00 86.44 124 CYS A C 1
ATOM 939 O O . CYS A 1 124 ? -12.242 14.092 6.782 1.00 86.44 124 CYS A O 1
ATOM 941 N N . GLN A 1 125 ? -10.627 13.903 5.254 1.00 83.44 125 GLN A N 1
ATOM 942 C CA . GLN A 1 125 ? -11.137 14.993 4.416 1.00 83.44 125 GLN A CA 1
ATOM 943 C C . GLN A 1 125 ? -12.269 14.533 3.499 1.00 83.44 125 GLN A C 1
ATOM 945 O O . GLN A 1 125 ? -13.261 15.246 3.355 1.00 83.44 125 GLN A O 1
ATOM 950 N N . GLN A 1 126 ? -12.152 13.349 2.888 1.00 83.56 126 GLN A N 1
ATOM 951 C CA . GLN A 1 126 ? -13.167 12.859 1.947 1.00 83.56 126 GLN A CA 1
ATOM 952 C C . GLN A 1 126 ? -14.299 12.120 2.663 1.00 83.56 126 GLN A C 1
ATOM 954 O O . GLN A 1 126 ? -15.464 12.305 2.317 1.00 83.56 126 GLN A O 1
ATOM 959 N N . HIS A 1 127 ? -13.969 11.322 3.683 1.00 86.06 127 HIS A N 1
ATOM 960 C CA . HIS A 1 127 ? -14.943 10.495 4.403 1.00 86.06 127 HIS A CA 1
ATOM 961 C C . HIS A 1 127 ? -15.338 11.038 5.782 1.00 86.06 127 HIS A C 1
ATOM 963 O O . HIS A 1 127 ? -16.190 10.443 6.437 1.00 86.06 127 HIS A O 1
ATOM 969 N N . LYS A 1 128 ? -14.780 12.184 6.205 1.00 88.06 128 LYS A N 1
ATOM 970 C CA . LYS A 1 128 ? -15.092 12.856 7.483 1.00 88.06 128 LYS A CA 1
ATOM 971 C C . LYS A 1 128 ? -14.908 11.959 8.714 1.00 88.06 128 LYS A C 1
ATOM 973 O O . LYS A 1 128 ? -15.591 12.148 9.717 1.00 88.06 128 LYS A O 1
ATOM 978 N N . LEU A 1 129 ? -13.988 10.997 8.640 1.00 90.50 129 LEU A N 1
ATOM 979 C CA . LEU A 1 129 ? -13.678 10.107 9.756 1.00 90.50 129 LEU A CA 1
ATOM 980 C C . LEU A 1 129 ? -12.732 10.777 10.751 1.00 90.50 129 LEU A C 1
ATOM 982 O O . LEU A 1 129 ? -11.786 11.475 10.374 1.00 90.50 129 LEU A O 1
ATOM 986 N N . ARG A 1 130 ? -12.945 10.507 12.038 1.00 92.25 130 ARG A N 1
ATOM 987 C CA . ARG A 1 130 ? -12.054 10.937 13.117 1.00 92.25 130 ARG A CA 1
ATOM 988 C C . ARG A 1 130 ? -10.924 9.920 13.243 1.00 92.25 130 ARG A C 1
ATOM 990 O O . ARG A 1 130 ? -11.126 8.824 13.763 1.00 92.25 130 ARG A O 1
ATOM 997 N N . CYS A 1 131 ? -9.736 10.264 12.754 1.00 93.81 131 CYS A N 1
ATOM 998 C CA . CYS A 1 131 ? -8.584 9.364 12.774 1.00 93.81 131 CYS A CA 1
ATOM 999 C C . CYS A 1 131 ? -7.629 9.669 13.938 1.00 93.81 131 CYS A C 1
ATOM 1001 O O . CYS A 1 131 ? -7.375 10.832 14.261 1.00 93.81 131 CYS A O 1
ATOM 1003 N N . CYS A 1 132 ? -7.058 8.618 14.527 1.00 94.94 132 CYS A N 1
ATOM 1004 C CA . CYS A 1 132 ? -5.997 8.690 15.527 1.00 94.94 132 CYS A CA 1
ATOM 1005 C C . CYS A 1 132 ? -4.829 7.787 15.130 1.00 94.94 132 CYS A C 1
ATOM 1007 O O . CYS A 1 132 ? -5.003 6.589 14.913 1.00 94.94 132 CYS A O 1
ATOM 1009 N N . LEU A 1 133 ? -3.633 8.361 15.041 1.00 94.38 133 LEU A N 1
ATOM 1010 C CA . LEU A 1 133 ? -2.400 7.631 14.794 1.00 94.38 133 LEU A CA 1
ATOM 1011 C C . LEU A 1 133 ? -1.621 7.549 16.104 1.00 94.38 133 LEU A C 1
ATOM 1013 O O . LEU A 1 133 ? -1.203 8.568 16.654 1.00 94.38 133 LEU A O 1
ATOM 1017 N N . VAL A 1 134 ? -1.419 6.330 16.592 1.00 95.06 134 VAL A N 1
ATOM 1018 C CA . VAL A 1 134 ? -0.635 6.030 17.790 1.00 95.06 134 VAL A CA 1
ATOM 1019 C C . VAL A 1 134 ? 0.655 5.360 17.351 1.00 95.06 134 VAL A C 1
ATOM 1021 O O . VAL A 1 134 ? 0.699 4.145 17.153 1.00 95.06 134 VAL A O 1
ATOM 1024 N N . ASP A 1 135 ? 1.706 6.153 17.160 1.00 92.94 135 ASP A N 1
ATOM 1025 C CA . ASP A 1 135 ? 2.957 5.630 16.620 1.00 92.94 135 ASP A CA 1
ATOM 1026 C C . ASP A 1 135 ? 4.193 6.445 17.009 1.00 92.94 135 ASP A C 1
ATOM 1028 O O . ASP A 1 135 ? 4.132 7.365 17.826 1.00 92.94 135 ASP A O 1
ATOM 1032 N N . ARG A 1 136 ? 5.347 6.062 16.465 1.00 88.56 136 ARG A N 1
ATOM 1033 C CA . ARG A 1 136 ? 6.641 6.661 16.791 1.00 88.56 136 ARG A CA 1
ATOM 1034 C C . ARG A 1 136 ? 6.741 8.020 16.116 1.00 88.56 136 ARG A C 1
ATOM 1036 O O . ARG A 1 136 ? 6.142 8.204 15.051 1.00 88.56 136 ARG A O 1
ATOM 1043 N N . PRO A 1 137 ? 7.469 8.983 16.702 1.00 87.25 137 PRO A N 1
ATOM 1044 C CA . PRO A 1 137 ? 7.571 10.328 16.145 1.00 87.25 137 PRO A CA 1
ATOM 1045 C C . PRO A 1 137 ? 7.964 10.352 14.662 1.00 87.25 137 PRO A C 1
ATOM 1047 O O . PRO A 1 137 ? 7.436 11.165 13.909 1.00 87.25 137 PRO A O 1
ATOM 1050 N N . GLU A 1 138 ? 8.814 9.426 14.213 1.00 82.88 138 GLU A N 1
ATOM 1051 C CA . GLU A 1 138 ? 9.266 9.326 12.822 1.00 82.88 138 GLU A CA 1
ATOM 1052 C C . GLU A 1 138 ? 8.134 8.893 11.875 1.00 82.88 138 GLU A C 1
ATOM 1054 O O . GLU A 1 138 ? 7.990 9.432 10.776 1.00 82.88 138 GLU A O 1
ATOM 1059 N N . VAL A 1 139 ? 7.298 7.947 12.314 1.00 82.81 139 VAL A N 1
ATOM 1060 C CA . VAL A 1 139 ? 6.129 7.465 11.561 1.00 82.81 139 VAL A CA 1
ATOM 1061 C C . VAL A 1 139 ? 5.044 8.540 11.542 1.00 82.81 139 VAL A C 1
ATOM 1063 O O . VAL A 1 139 ? 4.469 8.827 10.492 1.00 82.81 139 VAL A O 1
ATOM 1066 N N . LEU A 1 140 ? 4.801 9.198 12.678 1.00 85.88 140 LEU A N 1
ATOM 1067 C CA . LEU A 1 140 ? 3.837 10.293 12.781 1.00 85.88 140 LEU A CA 1
ATOM 1068 C C . LEU A 1 140 ? 4.244 11.486 11.915 1.00 85.88 140 LEU A C 1
ATOM 1070 O O . LEU A 1 140 ? 3.410 11.996 11.176 1.00 85.88 140 LEU A O 1
ATOM 1074 N N . ALA A 1 141 ? 5.515 11.892 11.920 1.00 82.38 141 ALA A N 1
ATOM 1075 C CA . ALA A 1 141 ? 6.001 12.972 11.061 1.00 82.38 141 ALA A CA 1
ATOM 1076 C C . ALA A 1 141 ? 5.765 12.680 9.568 1.00 82.38 141 ALA A C 1
ATOM 1078 O O . ALA A 1 141 ? 5.509 13.590 8.777 1.00 82.38 141 ALA A O 1
ATOM 1079 N N . ARG A 1 142 ? 5.811 11.399 9.178 1.00 77.56 142 ARG A N 1
ATOM 1080 C CA . ARG A 1 142 ? 5.569 10.968 7.800 1.00 77.56 142 ARG A CA 1
ATOM 1081 C C . ARG A 1 142 ? 4.082 10.860 7.467 1.00 77.56 142 ARG A C 1
ATOM 1083 O O . ARG A 1 142 ? 3.673 11.315 6.398 1.00 77.56 142 ARG A O 1
ATOM 1090 N N . HIS A 1 143 ? 3.265 10.289 8.350 1.00 80.44 143 HIS A N 1
ATOM 1091 C CA . HIS A 1 143 ? 1.897 9.870 8.020 1.00 80.44 143 HIS A CA 1
ATOM 1092 C C . HIS A 1 143 ? 0.790 10.682 8.690 1.00 80.44 143 HIS A C 1
ATOM 1094 O O . HIS A 1 143 ? -0.296 10.777 8.119 1.00 80.44 143 HIS A O 1
ATOM 1100 N N . ALA A 1 144 ? 1.042 11.283 9.853 1.00 79.75 144 ALA A N 1
ATOM 1101 C CA . ALA A 1 144 ? 0.071 12.159 10.488 1.00 79.75 144 ALA A CA 1
ATOM 1102 C C . ALA A 1 144 ? -0.020 13.481 9.716 1.00 79.75 144 ALA A C 1
ATOM 1104 O O . ALA A 1 144 ? 0.960 13.995 9.167 1.00 79.75 144 ALA A O 1
ATOM 1105 N N . THR A 1 145 ? -1.226 14.026 9.666 1.00 75.12 145 THR A N 1
ATOM 1106 C CA . THR A 1 145 ? -1.526 15.332 9.081 1.00 75.12 145 THR A CA 1
ATOM 1107 C C . THR A 1 145 ? -2.318 16.143 10.090 1.00 75.12 145 THR A C 1
ATOM 1109 O O . THR A 1 145 ? -2.829 15.589 11.063 1.00 75.12 145 THR A O 1
ATOM 1112 N N . GLY A 1 146 ? -2.446 17.456 9.877 1.00 75.06 146 GLY A N 1
ATOM 1113 C CA . GLY A 1 146 ? -3.223 18.319 10.779 1.00 75.06 146 GLY A CA 1
ATOM 1114 C C . GLY A 1 146 ? -4.697 17.912 10.926 1.00 75.06 146 GLY A C 1
ATOM 1115 O O . GLY A 1 146 ? -5.390 18.440 11.788 1.00 75.06 146 GLY A O 1
ATOM 1116 N N . SER A 1 147 ? -5.180 16.980 10.098 1.00 79.81 147 SER A N 1
ATOM 1117 C CA . SER A 1 147 ? -6.544 16.455 10.119 1.00 79.81 147 SER A CA 1
ATOM 1118 C C . SER A 1 147 ? -6.750 15.261 11.064 1.00 79.81 147 SER A C 1
ATOM 1120 O O . SER A 1 147 ? -7.899 14.899 11.300 1.00 79.81 147 SER A O 1
ATOM 1122 N N . ALA A 1 148 ? -5.690 14.661 11.619 1.00 87.25 148 ALA A N 1
ATOM 1123 C CA . ALA A 1 148 ? -5.790 13.510 12.520 1.00 87.25 148 ALA A CA 1
ATOM 1124 C C . ALA A 1 148 ? -5.074 13.738 13.853 1.00 87.25 148 ALA A C 1
ATOM 1126 O O . ALA A 1 148 ? -4.077 14.455 13.936 1.00 87.25 148 ALA A O 1
ATOM 1127 N N . ALA A 1 149 ? -5.561 13.079 14.905 1.00 91.62 149 ALA A N 1
ATOM 1128 C CA . ALA A 1 149 ? -4.876 13.074 16.190 1.00 91.62 149 ALA A CA 1
ATOM 1129 C C . ALA A 1 149 ? -3.589 12.242 16.094 1.00 91.62 149 ALA A C 1
ATOM 1131 O O . ALA A 1 149 ? -3.605 11.126 15.576 1.00 91.62 149 ALA A O 1
ATOM 1132 N N . ALA A 1 150 ? -2.483 12.772 16.614 1.00 93.25 150 ALA A N 1
ATOM 1133 C CA . ALA A 1 150 ? -1.186 12.104 16.631 1.00 93.25 150 ALA A CA 1
ATOM 1134 C C . ALA A 1 150 ? -0.736 11.883 18.079 1.00 93.25 150 ALA A C 1
ATOM 1136 O O . ALA A 1 150 ? -0.577 12.836 18.843 1.00 93.25 150 ALA A O 1
ATOM 1137 N N . VAL A 1 151 ? -0.535 10.624 18.464 1.00 94.25 151 VAL A N 1
ATOM 1138 C CA . VAL A 1 151 ? -0.164 10.227 19.825 1.00 94.25 151 VAL A CA 1
ATOM 1139 C C . VAL A 1 151 ? 1.207 9.545 19.793 1.00 94.25 151 VAL A C 1
ATOM 1141 O O . VAL A 1 151 ? 1.290 8.370 19.433 1.00 94.25 151 VAL A O 1
ATOM 1144 N N . PRO A 1 152 ? 2.290 10.239 20.191 1.00 93.50 152 PRO A N 1
ATOM 1145 C CA . PRO A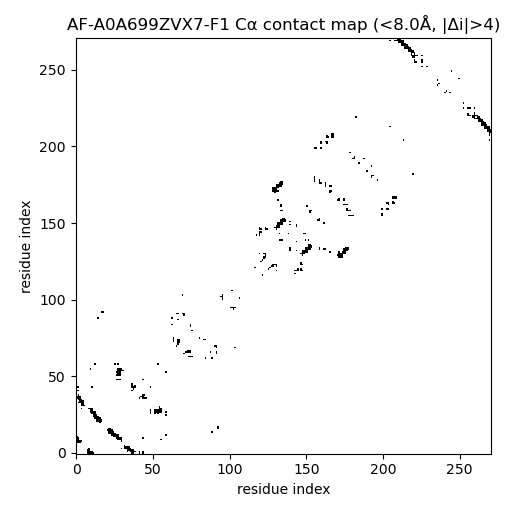 1 152 ? 3.633 9.677 20.132 1.00 93.50 152 PRO A CA 1
ATOM 1146 C C . PRO A 1 152 ? 3.835 8.562 21.166 1.00 93.50 152 PRO A C 1
ATOM 1148 O O . PRO A 1 152 ? 3.441 8.679 22.338 1.00 93.50 152 PRO A O 1
ATOM 1151 N N . VAL A 1 153 ? 4.479 7.478 20.739 1.00 94.44 153 VAL A N 1
ATOM 1152 C CA . VAL A 1 153 ? 4.888 6.330 21.566 1.00 94.44 153 VAL A CA 1
ATOM 1153 C C . VAL A 1 153 ? 6.303 5.878 21.206 1.00 94.44 153 VAL A C 1
ATOM 1155 O O . VAL A 1 153 ? 6.776 6.130 20.106 1.00 94.44 153 VAL A O 1
ATOM 1158 N N . HIS A 1 154 ? 6.982 5.206 22.138 1.00 90.69 154 HIS A N 1
ATOM 1159 C CA . HIS A 1 154 ? 8.385 4.791 21.978 1.00 90.69 154 HIS A CA 1
ATOM 1160 C C . HIS A 1 154 ? 8.599 3.283 22.194 1.00 90.69 154 HIS A C 1
ATOM 1162 O O . HIS A 1 154 ? 9.718 2.799 22.071 1.00 90.69 154 HIS A O 1
ATOM 1168 N N . SER A 1 155 ? 7.541 2.526 22.502 1.00 90.38 155 SER A N 1
ATOM 1169 C CA . SER A 1 155 ? 7.584 1.071 22.688 1.00 90.38 155 SER A CA 1
ATOM 1170 C C . SER A 1 155 ? 6.276 0.422 22.243 1.00 90.38 155 SER A C 1
ATOM 1172 O O . SER A 1 155 ? 5.238 1.090 22.210 1.00 90.38 155 SER A O 1
ATOM 1174 N N . ASP A 1 156 ? 6.332 -0.864 21.889 1.00 90.19 156 ASP A N 1
ATOM 1175 C CA . ASP A 1 156 ? 5.165 -1.626 21.419 1.00 90.19 156 ASP A CA 1
ATOM 1176 C C . ASP A 1 156 ? 4.106 -1.729 22.523 1.00 90.19 156 ASP A C 1
ATOM 1178 O O . ASP A 1 156 ? 2.920 -1.540 22.268 1.00 90.19 156 ASP A O 1
ATOM 1182 N N . GLU A 1 157 ? 4.529 -1.879 23.777 1.00 91.75 157 GLU A N 1
ATOM 1183 C CA . GLU A 1 157 ? 3.634 -1.909 24.934 1.00 91.75 157 GLU A CA 1
ATOM 1184 C C . GLU A 1 157 ? 2.892 -0.571 25.115 1.00 91.75 157 GLU A C 1
ATOM 1186 O O . GLU A 1 157 ? 1.690 -0.539 25.386 1.00 91.75 157 GLU A O 1
ATOM 1191 N N . ALA A 1 158 ? 3.582 0.559 24.914 1.00 93.38 158 ALA A N 1
ATOM 1192 C CA . ALA A 1 158 ? 2.954 1.877 24.967 1.00 93.38 158 ALA A CA 1
ATOM 1193 C C . ALA A 1 158 ? 2.014 2.115 23.775 1.00 93.38 158 ALA A C 1
ATOM 1195 O O . ALA A 1 158 ? 0.983 2.774 23.935 1.00 93.38 158 ALA A O 1
ATOM 1196 N N . ALA A 1 159 ? 2.365 1.586 22.601 1.00 93.75 159 ALA A N 1
ATOM 1197 C CA . ALA A 1 159 ? 1.553 1.651 21.394 1.00 93.75 159 ALA A CA 1
ATOM 1198 C C . ALA A 1 159 ? 0.214 0.935 21.597 1.00 93.75 159 ALA A C 1
ATOM 1200 O O . ALA A 1 159 ? -0.837 1.554 21.434 1.00 93.75 159 ALA A O 1
ATOM 1201 N N . VAL A 1 160 ? 0.252 -0.308 22.086 1.00 94.81 160 VAL A N 1
ATOM 1202 C CA . VAL A 1 160 ? -0.942 -1.106 22.401 1.00 94.81 160 VAL A CA 1
ATOM 1203 C C . VAL A 1 160 ? -1.799 -0.424 23.465 1.00 94.81 160 VAL A C 1
ATOM 1205 O O . VAL A 1 160 ? -2.996 -0.222 23.258 1.00 94.81 160 VAL A O 1
ATOM 1208 N N . ALA A 1 161 ? -1.197 0.023 24.572 1.00 94.25 161 ALA A N 1
ATOM 1209 C CA . ALA A 1 161 ? -1.940 0.648 25.664 1.00 94.25 161 ALA A CA 1
ATOM 1210 C C . ALA A 1 161 ? -2.644 1.951 25.241 1.00 94.25 161 ALA A C 1
ATOM 1212 O O . ALA A 1 161 ? -3.792 2.197 25.622 1.00 94.25 161 ALA A O 1
ATOM 1213 N N . LYS A 1 162 ? -1.975 2.814 24.465 1.00 95.19 162 LYS A N 1
ATOM 1214 C CA . LYS A 1 162 ? -2.572 4.077 24.000 1.00 95.19 162 LYS A CA 1
ATOM 1215 C C . LYS A 1 162 ? -3.569 3.861 22.859 1.00 95.19 162 LYS A C 1
ATOM 1217 O O . LYS A 1 162 ? -4.599 4.533 22.852 1.00 95.19 162 LYS A O 1
ATOM 1222 N N . ALA A 1 163 ? -3.314 2.917 21.952 1.00 94.75 163 ALA A N 1
ATOM 1223 C CA . ALA A 1 163 ? -4.260 2.541 20.903 1.00 94.75 163 ALA A CA 1
ATOM 1224 C C . ALA A 1 163 ? -5.544 1.953 21.502 1.00 94.75 163 ALA A C 1
ATOM 1226 O O . ALA A 1 163 ? -6.631 2.404 21.152 1.00 94.75 163 ALA A O 1
ATOM 1227 N N . GLY A 1 164 ? -5.434 1.057 22.488 1.00 93.75 164 GLY A N 1
ATOM 1228 C CA . GLY A 1 164 ? -6.587 0.520 23.214 1.00 93.75 164 GLY A CA 1
ATOM 1229 C C . GLY A 1 164 ? -7.419 1.615 23.893 1.00 93.75 164 GLY A C 1
ATOM 1230 O O . GLY A 1 164 ? -8.639 1.643 23.754 1.00 93.75 164 GLY A O 1
ATOM 1231 N N . LYS A 1 165 ? -6.774 2.595 24.545 1.00 93.69 165 LYS A N 1
ATOM 1232 C CA . LYS A 1 165 ? -7.480 3.763 25.111 1.00 93.69 165 LYS A CA 1
ATOM 1233 C C . LYS A 1 165 ? -8.203 4.583 24.038 1.00 93.69 165 LYS A C 1
ATOM 1235 O O . LYS A 1 165 ? -9.333 5.007 24.263 1.00 93.69 165 LYS A O 1
ATOM 1240 N N . ALA A 1 166 ? -7.575 4.797 22.881 1.00 93.94 166 ALA A N 1
ATOM 1241 C CA . ALA A 1 166 ? -8.189 5.517 21.766 1.00 93.94 166 ALA A CA 1
ATOM 1242 C C . ALA A 1 166 ? -9.421 4.778 21.210 1.00 93.94 166 ALA A C 1
ATOM 1244 O O . ALA A 1 166 ? -10.446 5.418 20.984 1.00 93.94 166 ALA A O 1
ATOM 1245 N N . MET A 1 167 ? -9.346 3.450 21.065 1.00 92.88 167 MET A N 1
ATOM 1246 C CA . MET A 1 167 ? -10.448 2.595 20.597 1.00 92.88 167 MET A CA 1
ATOM 1247 C C . MET A 1 167 ? -11.661 2.652 21.533 1.00 92.88 167 MET A C 1
ATOM 1249 O O . MET A 1 167 ? -12.789 2.803 21.076 1.00 92.88 167 MET A O 1
ATOM 1253 N N . VAL A 1 168 ? -11.430 2.587 22.848 1.00 91.44 168 VAL A N 1
ATOM 1254 C CA . VAL A 1 168 ? -12.511 2.582 23.850 1.00 91.44 168 VAL A CA 1
ATOM 1255 C C . VAL A 1 168 ? -13.096 3.982 24.083 1.00 91.44 168 VAL A C 1
ATOM 1257 O O . VAL A 1 168 ? -14.241 4.109 24.505 1.00 91.44 168 VAL A O 1
ATOM 1260 N N . SER A 1 169 ? -12.349 5.049 23.777 1.00 89.94 169 SER A N 1
ATOM 1261 C CA . SER A 1 169 ? -12.799 6.434 23.993 1.00 89.94 169 SER A CA 1
ATOM 1262 C C . SER A 1 169 ? -14.064 6.835 23.219 1.00 89.94 169 SER A C 1
ATOM 1264 O O . SER A 1 169 ? -14.707 7.813 23.590 1.00 89.94 169 SER A O 1
ATOM 1266 N N . GLY A 1 170 ? -14.400 6.142 22.121 1.00 86.44 170 GLY A N 1
ATOM 1267 C CA . GLY A 1 170 ? -15.488 6.523 21.205 1.00 86.44 170 GLY A CA 1
ATOM 1268 C C . GLY A 1 170 ? -15.225 7.808 20.398 1.00 86.44 170 GLY A C 1
ATOM 1269 O O . GLY A 1 170 ? -16.063 8.241 19.600 1.00 86.44 170 GLY A O 1
ATOM 1270 N N . THR A 1 171 ? -14.055 8.427 20.578 1.00 89.69 171 THR A N 1
ATOM 1271 C CA . THR A 1 171 ? -13.661 9.682 19.919 1.00 89.69 171 THR A CA 1
ATOM 1272 C C . THR A 1 171 ? -13.195 9.477 18.480 1.00 89.69 171 THR A C 1
ATOM 1274 O O . THR A 1 171 ? -13.228 10.421 17.695 1.00 89.69 171 THR A O 1
ATOM 1277 N N . TYR A 1 172 ? -12.761 8.269 18.123 1.00 93.44 172 TYR A N 1
ATOM 1278 C CA . TYR A 1 172 ? -12.131 7.985 16.836 1.00 93.44 172 TYR A CA 1
ATOM 1279 C C . TYR A 1 172 ? -12.841 6.846 16.113 1.00 93.44 172 TYR A C 1
ATOM 1281 O O . TYR A 1 172 ? -13.189 5.843 16.726 1.00 93.44 172 TYR A O 1
ATOM 1289 N N . ASP A 1 173 ? -13.008 7.009 14.804 1.00 92.56 173 ASP A N 1
ATOM 1290 C CA . ASP A 1 173 ? -13.596 6.012 13.903 1.00 92.56 173 ASP A CA 1
ATOM 1291 C C . ASP A 1 173 ? -12.506 5.131 13.269 1.00 92.56 173 ASP A C 1
ATOM 1293 O O . ASP A 1 173 ? -12.763 4.019 12.818 1.00 92.56 173 ASP A O 1
ATOM 1297 N N . PHE A 1 174 ? -11.264 5.627 13.248 1.00 94.38 174 PHE A N 1
ATOM 1298 C CA . PHE A 1 174 ? -10.098 4.918 12.736 1.00 94.38 174 PHE A CA 1
ATOM 1299 C C . PHE A 1 174 ? -8.910 5.108 13.676 1.00 94.38 174 PHE A C 1
ATOM 1301 O O . PHE A 1 174 ? -8.527 6.241 13.980 1.00 94.38 174 PHE A O 1
ATOM 1308 N N . VAL A 1 175 ? -8.302 4.005 14.110 1.00 94.56 175 VAL A N 1
ATOM 1309 C CA . VAL A 1 175 ? -7.103 4.007 14.954 1.00 94.56 175 VAL A CA 1
ATOM 1310 C C . VAL A 1 175 ? -6.008 3.210 14.254 1.00 94.56 175 VAL A C 1
ATOM 1312 O O . VAL A 1 175 ? -6.221 2.059 13.883 1.00 94.56 175 VAL A O 1
ATOM 1315 N N . TRP A 1 176 ? -4.836 3.818 14.089 1.00 94.19 176 TRP A N 1
ATOM 1316 C CA . TRP A 1 176 ? -3.651 3.188 13.508 1.00 94.19 176 TRP A CA 1
ATOM 1317 C C . TRP A 1 176 ? -2.565 3.015 14.565 1.00 94.19 176 TRP A C 1
ATOM 1319 O O . TRP A 1 176 ? -2.302 3.936 15.340 1.00 94.19 176 TRP A O 1
ATOM 1329 N N . THR A 1 177 ? -1.881 1.872 14.549 1.00 93.50 177 THR A N 1
ATOM 1330 C CA . THR A 1 177 ? -0.640 1.667 15.299 1.00 93.50 177 THR A CA 1
ATOM 1331 C C . THR A 1 177 ? 0.241 0.613 14.629 1.00 93.50 177 THR A C 1
ATOM 1333 O O . THR A 1 177 ? -0.263 -0.236 13.893 1.00 93.50 177 THR A O 1
ATOM 1336 N N . GLN A 1 178 ? 1.547 0.657 14.891 1.00 89.25 178 GLN A N 1
ATOM 1337 C CA . GLN A 1 178 ? 2.527 -0.305 14.393 1.00 89.25 178 GLN A CA 1
ATOM 1338 C C . GLN A 1 178 ? 3.284 -0.984 15.546 1.00 89.25 178 GLN A C 1
ATOM 1340 O O . GLN A 1 178 ? 3.640 -0.349 16.547 1.00 89.25 178 GLN A O 1
ATOM 1345 N N . LEU A 1 179 ? 3.566 -2.279 15.362 1.00 86.88 179 LEU A N 1
ATOM 1346 C CA . LEU A 1 179 ? 4.483 -3.069 16.187 1.00 86.88 179 LEU A CA 1
ATOM 1347 C C . LEU A 1 179 ? 5.808 -3.230 15.437 1.00 86.88 179 LEU A C 1
ATOM 1349 O O . LEU A 1 179 ? 5.822 -3.731 14.311 1.00 86.88 179 LEU A O 1
ATOM 1353 N N . THR A 1 180 ? 6.920 -2.796 16.027 1.00 78.69 180 THR A N 1
ATOM 1354 C CA . THR A 1 180 ? 8.220 -2.748 15.328 1.00 78.69 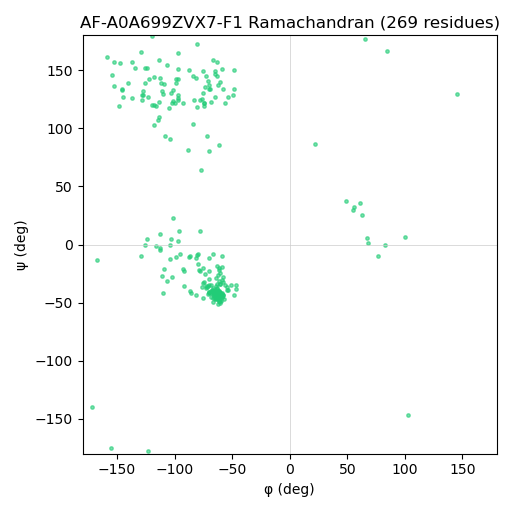180 THR A CA 1
ATOM 1355 C C . THR A 1 180 ? 9.174 -3.866 15.738 1.00 78.69 180 THR A C 1
ATOM 1357 O O . THR A 1 180 ? 10.156 -4.120 15.036 1.00 78.69 180 THR A O 1
ATOM 1360 N N . ARG A 1 181 ? 8.882 -4.596 16.824 1.00 69.88 181 ARG A N 1
ATOM 1361 C CA . ARG A 1 181 ? 9.777 -5.624 17.385 1.00 69.88 181 ARG A CA 1
ATOM 1362 C C . ARG A 1 181 ? 10.093 -6.776 16.427 1.00 69.88 181 ARG A C 1
ATOM 1364 O O . ARG A 1 181 ? 11.147 -7.395 16.556 1.00 69.88 181 ARG A O 1
ATOM 1371 N N . LEU A 1 182 ? 9.222 -7.047 15.452 1.00 66.94 182 LEU A N 1
ATOM 1372 C CA . LEU A 1 182 ? 9.449 -8.089 14.445 1.00 66.94 182 LEU A CA 1
ATOM 1373 C C . LEU A 1 182 ? 10.568 -7.713 13.452 1.00 66.94 182 LEU A C 1
ATOM 1375 O O . LEU A 1 182 ? 11.289 -8.591 12.993 1.00 66.94 182 LEU A O 1
ATOM 1379 N N . GLY A 1 183 ? 10.764 -6.416 13.182 1.00 58.03 183 GLY A N 1
ATOM 1380 C CA . GLY A 1 183 ? 11.805 -5.911 12.275 1.00 58.03 183 GLY A CA 1
ATOM 1381 C C . GLY A 1 183 ? 13.203 -5.805 12.898 1.00 58.03 183 GLY A C 1
ATOM 1382 O O . GLY A 1 183 ? 14.179 -5.623 12.181 1.00 58.03 183 GLY A O 1
ATOM 1383 N N . GLN A 1 184 ? 13.324 -5.940 14.224 1.00 57.47 184 GLN A N 1
ATOM 1384 C CA . GLN A 1 184 ? 14.597 -5.885 14.962 1.00 57.47 184 GLN A CA 1
ATOM 1385 C C . GLN A 1 184 ? 15.110 -7.282 15.351 1.00 57.47 184 GLN A C 1
ATOM 1387 O O . GLN A 1 184 ? 15.864 -7.432 16.315 1.00 57.47 184 GLN A O 1
ATOM 1392 N N . TRP A 1 185 ? 14.678 -8.325 14.635 1.00 56.31 185 TRP A N 1
ATOM 1393 C CA . TRP A 1 185 ? 15.064 -9.710 14.898 1.00 56.31 185 TRP A CA 1
ATOM 1394 C C . TRP A 1 185 ? 16.539 -9.950 14.542 1.00 56.31 185 TRP A C 1
ATOM 1396 O O . TRP A 1 185 ? 16.880 -10.445 13.476 1.00 56.31 185 TRP A O 1
ATOM 1406 N N . LEU A 1 186 ? 17.425 -9.552 15.453 1.00 50.47 186 LEU A N 1
ATOM 1407 C CA . LEU A 1 186 ? 18.868 -9.792 15.382 1.00 50.47 186 LEU A CA 1
ATOM 1408 C C . LEU A 1 186 ? 19.402 -10.533 16.621 1.00 50.47 186 LEU A C 1
ATOM 1410 O O . LEU A 1 186 ? 20.606 -10.741 16.720 1.00 50.47 186 LEU A O 1
ATOM 1414 N N . GLY A 1 187 ? 18.545 -10.966 17.561 1.00 55.03 187 GLY A N 1
ATOM 1415 C CA . GLY A 1 187 ? 19.047 -11.642 18.771 1.00 55.03 187 GLY A CA 1
ATOM 1416 C C . GLY A 1 187 ? 18.072 -12.381 19.698 1.00 55.03 187 GLY A C 1
ATOM 1417 O O . GLY A 1 187 ? 18.541 -13.150 20.530 1.00 55.03 187 GLY A O 1
ATOM 1418 N N . ASN A 1 188 ? 16.747 -12.218 19.583 1.00 58.78 188 ASN A N 1
ATOM 1419 C CA . ASN A 1 188 ? 15.783 -12.954 20.423 1.00 58.78 188 ASN A CA 1
ATOM 1420 C C . ASN A 1 188 ? 15.233 -14.194 19.702 1.00 58.78 188 ASN A C 1
ATOM 1422 O O . ASN A 1 188 ? 15.094 -14.186 18.482 1.00 58.78 188 ASN A O 1
ATOM 1426 N N . SER A 1 189 ? 14.855 -15.244 20.445 1.00 75.19 189 SER A N 1
ATOM 1427 C CA . SER A 1 189 ? 14.134 -16.393 19.871 1.00 75.19 189 SER A CA 1
ATOM 1428 C C . SER A 1 189 ? 12.891 -15.906 19.115 1.00 75.19 189 SER A C 1
ATOM 1430 O O . SER A 1 189 ? 12.075 -15.176 19.682 1.00 75.19 189 SER A O 1
ATOM 1432 N N . LEU A 1 190 ? 12.748 -16.306 17.844 1.00 78.69 190 LEU A N 1
ATOM 1433 C CA . LEU A 1 190 ? 11.587 -16.009 16.989 1.00 78.69 190 LEU A CA 1
ATOM 1434 C C . LEU A 1 190 ? 10.266 -16.275 17.722 1.00 78.69 190 LEU A C 1
ATOM 1436 O O . LEU A 1 190 ? 9.320 -15.498 17.630 1.00 78.69 190 LEU A O 1
ATOM 1440 N N . GLU A 1 191 ? 10.236 -17.341 18.516 1.00 82.69 191 GLU A N 1
ATOM 1441 C CA . GLU A 1 191 ? 9.081 -17.738 19.307 1.00 82.69 191 GLU A CA 1
ATOM 1442 C C . GLU A 1 191 ? 8.683 -16.680 20.347 1.00 82.69 191 GLU A C 1
ATOM 1444 O O . GLU A 1 191 ? 7.501 -16.388 20.518 1.00 82.69 191 GLU A O 1
ATOM 1449 N N . ALA A 1 192 ? 9.652 -16.050 21.016 1.00 81.50 192 ALA A N 1
ATOM 1450 C CA . ALA A 1 192 ? 9.376 -14.995 21.989 1.00 81.50 192 ALA A CA 1
ATOM 1451 C C . ALA A 1 192 ? 8.799 -13.742 21.313 1.00 81.50 192 ALA A C 1
ATOM 1453 O O . ALA A 1 192 ? 7.870 -13.126 21.838 1.00 81.50 192 ALA A O 1
ATOM 1454 N N . THR A 1 193 ? 9.309 -13.396 20.128 1.00 82.19 193 THR A N 1
ATOM 1455 C CA . THR A 1 193 ? 8.793 -12.280 19.327 1.00 82.19 193 THR A CA 1
ATOM 1456 C C . THR A 1 193 ? 7.374 -12.557 18.834 1.00 82.19 193 THR A C 1
ATOM 1458 O O . THR A 1 193 ? 6.510 -11.694 18.967 1.00 82.19 193 THR A O 1
ATOM 1461 N N . LEU A 1 194 ? 7.097 -13.765 18.332 1.00 84.25 194 LEU A N 1
ATOM 1462 C CA . LEU A 1 194 ? 5.754 -14.152 17.892 1.00 84.25 194 LEU A CA 1
ATOM 1463 C C . LEU A 1 194 ? 4.752 -14.151 19.050 1.00 84.25 194 LEU A C 1
ATOM 1465 O O . LEU A 1 194 ? 3.675 -13.585 18.906 1.00 84.25 194 LEU A O 1
ATOM 1469 N N . ARG A 1 195 ? 5.123 -14.681 20.224 1.00 87.69 195 ARG A N 1
ATOM 1470 C CA . ARG A 1 195 ? 4.279 -14.614 21.433 1.00 87.69 195 ARG A CA 1
ATOM 1471 C C . ARG A 1 195 ? 3.992 -13.177 21.870 1.00 87.69 195 ARG A C 1
ATOM 1473 O O . ARG A 1 195 ? 2.923 -12.901 22.407 1.00 87.69 195 ARG A O 1
ATOM 1480 N N . HIS A 1 196 ? 4.943 -12.264 21.682 1.00 86.56 196 HIS A N 1
ATOM 1481 C CA . HIS A 1 196 ? 4.731 -10.850 21.982 1.00 86.56 196 HIS A CA 1
ATOM 1482 C C . HIS A 1 196 ? 3.728 -10.209 21.015 1.00 86.56 196 HIS A C 1
ATOM 1484 O O . HIS A 1 196 ? 2.819 -9.517 21.468 1.00 86.56 196 HIS A O 1
ATOM 1490 N N . VAL A 1 197 ? 3.860 -10.469 19.710 1.00 88.06 197 VAL A N 1
ATOM 1491 C CA . VAL A 1 197 ? 2.911 -9.979 18.697 1.00 88.06 197 VAL A CA 1
ATOM 1492 C C . VAL A 1 197 ? 1.516 -10.556 18.931 1.00 88.06 197 VAL A C 1
ATOM 1494 O O . VAL A 1 197 ? 0.549 -9.802 18.930 1.00 88.06 197 VAL A O 1
ATOM 1497 N N . ASP A 1 198 ? 1.413 -11.857 19.200 1.00 91.38 198 ASP A N 1
ATOM 1498 C CA . ASP A 1 198 ? 0.148 -12.532 19.502 1.00 91.38 198 ASP A CA 1
ATOM 1499 C C . ASP A 1 198 ? -0.558 -11.899 20.711 1.00 91.38 198 ASP A C 1
ATOM 1501 O O . ASP A 1 198 ? -1.726 -11.518 20.632 1.00 91.38 198 ASP A O 1
ATOM 1505 N N . ARG A 1 199 ? 0.186 -11.649 21.798 1.00 92.56 199 ARG A N 1
ATOM 1506 C CA . ARG A 1 199 ? -0.334 -10.939 22.974 1.00 92.56 199 ARG A CA 1
ATOM 1507 C C . ARG A 1 199 ? -0.816 -9.530 22.635 1.00 92.56 199 ARG A C 1
ATOM 1509 O O . ARG A 1 199 ? -1.918 -9.163 23.028 1.00 92.56 199 ARG A O 1
ATOM 1516 N N . ALA A 1 200 ? -0.012 -8.754 21.912 1.00 92.38 200 ALA A N 1
ATOM 1517 C CA . ALA A 1 200 ? -0.353 -7.385 21.534 1.00 92.38 200 ALA A CA 1
ATOM 1518 C C . ALA A 1 200 ? -1.632 -7.329 20.682 1.00 92.38 200 ALA A C 1
ATOM 1520 O O . ALA A 1 200 ? -2.522 -6.519 20.940 1.00 92.38 200 ALA A O 1
ATOM 1521 N N . VAL A 1 201 ? -1.757 -8.223 19.696 1.00 92.75 201 VAL A N 1
ATOM 1522 C CA . VAL A 1 201 ? -2.961 -8.341 18.863 1.00 92.75 201 VAL A CA 1
ATOM 1523 C C . VAL A 1 201 ? -4.163 -8.773 19.706 1.00 92.75 201 VAL A C 1
ATOM 1525 O O . VAL A 1 201 ? -5.239 -8.196 19.559 1.00 92.75 201 VAL A O 1
ATOM 1528 N N . GLY A 1 202 ? -3.987 -9.723 20.629 1.00 94.31 202 GLY A N 1
ATOM 1529 C CA . GLY A 1 202 ? -5.037 -10.162 21.551 1.00 94.31 202 GLY A CA 1
ATOM 1530 C C . GLY A 1 202 ? -5.537 -9.053 22.484 1.00 94.31 202 GLY A C 1
ATOM 1531 O O . GLY A 1 202 ? -6.745 -8.925 22.700 1.00 94.31 202 GLY A O 1
ATOM 1532 N N . GLU A 1 203 ? -4.639 -8.210 22.997 1.00 94.50 203 GLU A N 1
ATOM 1533 C CA . GLU A 1 203 ? -4.984 -7.043 23.821 1.00 94.50 203 GLU A CA 1
ATOM 1534 C C . GLU A 1 203 ? -5.793 -6.010 23.023 1.00 94.50 203 GLU A C 1
ATOM 1536 O O . GLU A 1 203 ? -6.845 -5.559 23.485 1.00 94.50 203 GLU A O 1
ATOM 1541 N N . LEU A 1 204 ? -5.364 -5.689 21.796 1.00 94.25 204 LEU A N 1
ATOM 1542 C CA . LEU A 1 204 ? -6.098 -4.784 20.905 1.00 94.25 204 LEU A CA 1
ATOM 1543 C C . LEU A 1 204 ? -7.472 -5.352 20.531 1.00 94.25 204 LEU A C 1
ATOM 1545 O O . LEU A 1 204 ? -8.477 -4.650 20.626 1.00 94.25 204 LEU A O 1
ATOM 1549 N N . TRP A 1 205 ? -7.542 -6.636 20.170 1.00 94.88 205 TRP A N 1
ATOM 1550 C CA . TRP A 1 205 ? -8.801 -7.315 19.861 1.00 94.88 205 TRP A CA 1
ATOM 1551 C C . TRP A 1 205 ? -9.772 -7.286 21.041 1.00 94.88 205 TRP A C 1
ATOM 1553 O O . TRP A 1 205 ? -10.965 -7.022 20.875 1.00 94.88 205 TRP A O 1
ATOM 1563 N N . SER A 1 206 ? -9.268 -7.510 22.253 1.00 93.88 206 SER A N 1
ATOM 1564 C CA . SER A 1 206 ? -10.077 -7.469 23.471 1.00 93.88 206 SER A CA 1
ATOM 1565 C C . SER A 1 206 ? -10.615 -6.063 23.744 1.00 93.88 206 SER A C 1
ATOM 1567 O O . SER A 1 206 ? -11.786 -5.930 24.098 1.00 93.88 206 SER A O 1
ATOM 1569 N N . ALA A 1 207 ? -9.807 -5.025 23.502 1.00 93.06 207 ALA A N 1
ATOM 1570 C CA . ALA A 1 207 ? -10.184 -3.624 23.691 1.00 93.06 207 ALA A CA 1
ATOM 1571 C C . ALA A 1 207 ? -11.158 -3.079 22.628 1.00 93.06 207 ALA A C 1
ATOM 1573 O O . ALA A 1 207 ? -11.884 -2.127 22.909 1.00 93.06 207 ALA A O 1
ATOM 1574 N N 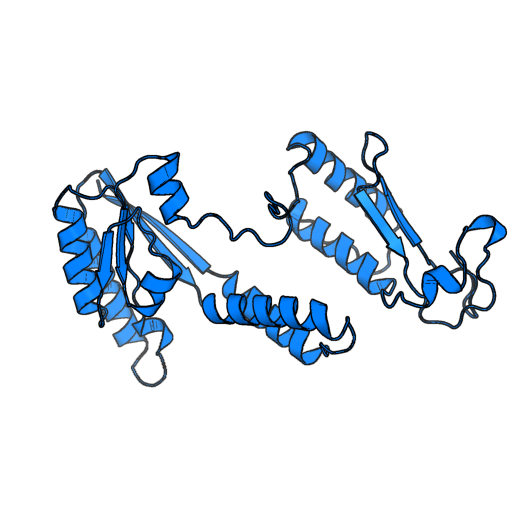. LEU A 1 208 ? -11.190 -3.653 21.420 1.00 93.19 208 LEU A N 1
ATOM 1575 C CA . LEU A 1 208 ? -12.067 -3.176 20.346 1.00 93.19 208 LEU A CA 1
ATOM 1576 C C . LEU A 1 208 ? -13.559 -3.250 20.734 1.00 93.19 208 LEU A C 1
ATOM 1578 O O . LEU A 1 208 ? -13.988 -4.249 21.313 1.00 93.19 208 LEU A O 1
ATOM 1582 N N . PRO A 1 209 ? -14.388 -2.255 20.385 1.00 91.50 209 PRO A N 1
ATOM 1583 C CA . PRO A 1 209 ? -15.842 -2.369 20.503 1.00 91.50 209 PRO A CA 1
ATOM 1584 C C . PRO A 1 209 ? -16.419 -3.467 19.592 1.00 91.50 209 PRO A C 1
ATOM 1586 O O . PRO A 1 209 ? -15.820 -3.805 18.566 1.00 91.50 209 PRO A O 1
ATOM 1589 N N . SER A 1 210 ? -17.602 -3.994 19.918 1.00 92.31 210 SER A N 1
ATOM 1590 C CA . SER A 1 210 ? -18.358 -4.859 18.995 1.00 92.31 210 SER A CA 1
ATOM 1591 C C . SER A 1 210 ? -18.673 -4.136 17.685 1.00 92.31 210 SER A C 1
ATOM 1593 O O . SER A 1 210 ? -18.821 -2.913 17.662 1.00 92.31 210 SER A O 1
ATOM 1595 N N . ASN A 1 211 ? -18.788 -4.895 16.598 1.00 92.31 211 ASN A N 1
ATOM 1596 C CA . ASN A 1 211 ? -18.934 -4.406 15.223 1.00 92.31 211 ASN A CA 1
ATOM 1597 C C . ASN A 1 211 ? -17.741 -3.581 14.704 1.00 92.31 211 ASN A C 1
ATOM 1599 O O . ASN A 1 211 ? -17.897 -2.761 13.799 1.00 92.31 211 ASN A O 1
ATOM 1603 N N . SER A 1 212 ? -16.541 -3.801 15.249 1.00 92.56 212 SER A N 1
ATOM 1604 C CA . SER A 1 212 ? -15.313 -3.157 14.762 1.00 92.56 212 SER A CA 1
ATOM 1605 C C . SER A 1 212 ? -14.548 -4.066 13.803 1.00 92.56 212 SER A C 1
ATOM 1607 O O . SER A 1 212 ? -14.443 -5.270 14.031 1.00 92.56 212 SER A O 1
ATOM 1609 N N . LEU A 1 213 ? -13.956 -3.490 12.756 1.00 93.38 213 LEU A N 1
ATOM 1610 C CA . LEU A 1 213 ? -13.039 -4.187 11.851 1.00 93.38 213 LEU A CA 1
ATOM 1611 C C . LEU A 1 213 ? -11.592 -4.009 12.327 1.00 93.38 213 LEU A C 1
ATOM 1613 O O . LEU A 1 213 ? -11.097 -2.887 12.409 1.00 93.38 213 LEU A O 1
ATOM 1617 N N . LEU A 1 214 ? -10.901 -5.118 12.584 1.00 93.62 214 LEU A N 1
ATOM 1618 C CA . LEU A 1 214 ? -9.459 -5.156 12.797 1.00 93.62 214 LEU A CA 1
ATOM 1619 C C . LEU A 1 214 ? -8.762 -5.550 11.494 1.00 93.62 214 LEU A C 1
ATOM 1621 O O . LEU A 1 214 ? -9.056 -6.598 10.919 1.00 93.62 214 LEU A O 1
ATOM 1625 N N . LEU A 1 215 ? -7.807 -4.726 11.068 1.00 92.88 215 LEU A N 1
ATOM 1626 C CA . LEU A 1 215 ? -6.898 -5.020 9.965 1.00 92.88 215 LEU A CA 1
ATOM 1627 C C . LEU A 1 215 ? -5.477 -5.157 10.515 1.00 92.88 215 LEU A C 1
ATOM 1629 O O . LEU A 1 215 ? -4.958 -4.224 11.124 1.00 92.88 215 LEU A O 1
ATOM 1633 N N . VAL A 1 216 ? -4.843 -6.304 10.282 1.00 90.62 216 VAL A N 1
ATOM 1634 C CA . VAL A 1 216 ? -3.433 -6.544 10.609 1.00 90.62 216 VAL A CA 1
ATOM 1635 C C . VAL A 1 216 ? -2.678 -6.741 9.304 1.00 90.62 216 VAL A C 1
ATOM 1637 O O . VAL A 1 216 ? -2.825 -7.766 8.641 1.00 90.62 216 VAL A O 1
ATOM 1640 N N . ALA A 1 217 ? -1.888 -5.743 8.922 1.00 87.31 217 ALA A N 1
ATOM 1641 C CA . ALA A 1 217 ? -1.013 -5.816 7.760 1.00 87.31 217 ALA A CA 1
ATOM 1642 C C . ALA A 1 217 ? 0.404 -6.192 8.203 1.00 87.31 217 ALA A C 1
ATOM 1644 O O . ALA A 1 217 ? 0.972 -5.559 9.092 1.00 87.31 217 ALA A O 1
ATOM 1645 N N . THR A 1 218 ? 0.981 -7.208 7.572 1.00 83.31 218 THR A N 1
ATOM 1646 C CA . THR A 1 218 ? 2.379 -7.600 7.749 1.00 83.31 218 THR A CA 1
ATOM 1647 C C . THR A 1 218 ? 3.111 -7.452 6.421 1.00 83.31 218 THR A C 1
ATOM 1649 O O . THR A 1 218 ? 2.545 -7.689 5.355 1.00 83.31 218 THR A O 1
ATOM 1652 N N . GLY A 1 219 ? 4.374 -7.042 6.471 1.00 70.81 219 GLY A N 1
ATOM 1653 C CA . GLY A 1 219 ? 5.228 -6.881 5.299 1.00 70.81 219 GLY A CA 1
ATOM 1654 C C . GLY A 1 219 ? 6.687 -7.032 5.705 1.00 70.81 219 GLY A C 1
ATOM 1655 O O . GLY A 1 219 ? 7.051 -6.692 6.829 1.00 70.81 219 GLY A O 1
ATOM 1656 N N . GLN A 1 220 ? 7.501 -7.593 4.814 1.00 59.75 220 GLN A N 1
ATOM 1657 C CA . GLN A 1 220 ? 8.923 -7.859 5.076 1.00 59.75 220 GLN A CA 1
ATOM 1658 C C . GLN A 1 220 ? 9.843 -6.744 4.557 1.00 59.75 220 GLN A C 1
ATOM 1660 O O . GLN A 1 220 ? 11.041 -6.762 4.823 1.00 59.75 220 GLN A O 1
ATOM 1665 N N . GLY A 1 221 ? 9.311 -5.776 3.805 1.00 60.34 221 GLY A N 1
ATOM 1666 C CA . GLY A 1 221 ? 10.106 -4.688 3.242 1.00 60.34 221 GLY A CA 1
ATOM 1667 C C . GLY A 1 221 ? 10.024 -3.399 4.050 1.00 60.34 221 GLY A C 1
ATOM 1668 O O . GLY A 1 221 ? 8.945 -2.981 4.471 1.00 60.34 221 GLY A O 1
ATOM 1669 N N . ASP A 1 222 ? 11.166 -2.729 4.195 1.00 65.56 222 ASP A N 1
ATOM 1670 C CA . ASP A 1 222 ? 11.225 -1.345 4.658 1.00 65.56 222 ASP A CA 1
ATOM 1671 C C . ASP A 1 222 ? 10.709 -0.421 3.545 1.00 65.56 222 ASP A C 1
ATOM 1673 O O . ASP A 1 222 ? 11.433 -0.004 2.636 1.00 65.56 222 ASP A O 1
ATOM 1677 N N . THR A 1 223 ? 9.414 -0.113 3.597 1.00 64.81 223 THR A N 1
ATOM 1678 C CA . THR A 1 223 ? 8.766 0.784 2.635 1.00 64.81 223 THR A CA 1
ATOM 1679 C C . THR A 1 223 ? 9.343 2.198 2.680 1.00 64.81 223 THR A C 1
ATOM 1681 O O . THR A 1 223 ? 9.310 2.892 1.665 1.00 64.81 223 THR A O 1
ATOM 1684 N N . GLY A 1 224 ? 9.901 2.623 3.821 1.00 63.22 224 GLY A N 1
ATOM 1685 C CA . GLY A 1 224 ? 10.570 3.914 3.958 1.00 63.22 224 GLY A CA 1
ATOM 1686 C C . GLY A 1 224 ? 11.887 3.959 3.190 1.00 63.22 224 GLY A C 1
ATOM 1687 O O . GLY A 1 224 ? 12.164 4.944 2.506 1.00 63.22 224 GLY A O 1
ATOM 1688 N N . GLU A 1 225 ? 12.663 2.879 3.236 1.00 65.38 225 GLU A N 1
ATOM 1689 C CA . GLU A 1 225 ? 13.891 2.753 2.451 1.00 65.38 225 GLU A CA 1
ATOM 1690 C C . GLU A 1 225 ? 13.597 2.676 0.946 1.00 65.38 225 GLU A C 1
ATOM 1692 O O . GLU A 1 225 ? 14.270 3.332 0.149 1.00 65.38 225 GLU A O 1
ATOM 1697 N N . VAL A 1 226 ? 12.534 1.969 0.542 1.00 66.62 226 VAL A N 1
ATOM 1698 C CA . VAL A 1 226 ? 12.085 1.937 -0.862 1.00 66.62 226 VAL A CA 1
ATOM 1699 C C . VAL A 1 226 ? 11.664 3.326 -1.349 1.00 66.62 226 VAL A C 1
ATOM 1701 O O . VAL A 1 226 ? 12.045 3.729 -2.449 1.00 66.62 226 VAL A O 1
ATOM 1704 N N . GLU A 1 227 ? 10.912 4.092 -0.553 1.00 64.00 227 GLU A N 1
ATOM 1705 C CA . GLU A 1 227 ? 10.557 5.477 -0.893 1.00 64.00 227 GLU A CA 1
ATOM 1706 C C . GLU A 1 227 ? 11.788 6.384 -0.969 1.00 64.00 227 GLU A C 1
ATOM 1708 O O . GLU A 1 227 ? 11.941 7.124 -1.943 1.00 64.00 227 GLU A O 1
ATOM 1713 N N . ARG A 1 228 ? 12.722 6.268 -0.019 1.00 66.25 228 ARG A N 1
ATOM 1714 C CA . ARG A 1 228 ? 13.984 7.020 -0.030 1.00 66.25 228 ARG A CA 1
ATOM 1715 C C . ARG A 1 228 ? 14.801 6.736 -1.289 1.00 66.25 228 ARG A C 1
ATOM 1717 O O . ARG A 1 228 ? 15.297 7.667 -1.925 1.00 66.25 228 ARG A O 1
ATOM 1724 N N . LEU A 1 229 ? 14.926 5.466 -1.673 1.00 66.06 229 LEU A N 1
ATOM 1725 C CA . LEU A 1 229 ? 15.629 5.060 -2.889 1.00 66.06 229 LEU A CA 1
ATOM 1726 C C . LEU A 1 229 ? 14.899 5.534 -4.154 1.00 66.06 229 LEU A C 1
ATOM 1728 O O . LEU A 1 229 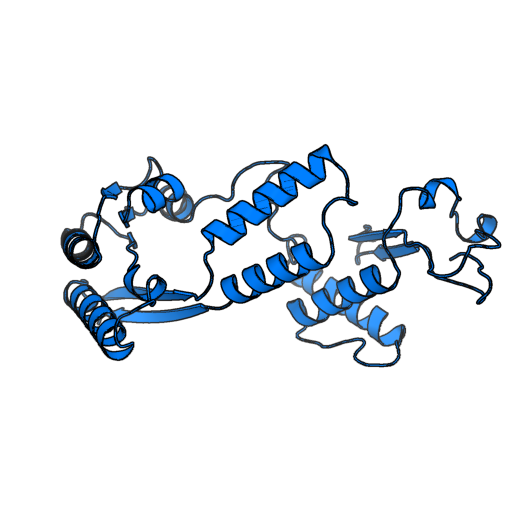? 15.555 5.990 -5.092 1.00 66.06 229 LEU A O 1
ATOM 1732 N N . ARG A 1 230 ? 13.556 5.520 -4.173 1.00 67.19 230 ARG A N 1
ATOM 1733 C CA . ARG A 1 230 ? 12.754 6.108 -5.264 1.00 67.19 230 ARG A CA 1
ATOM 1734 C C . ARG A 1 230 ? 13.004 7.609 -5.407 1.00 67.19 230 ARG A C 1
ATOM 1736 O O . ARG A 1 230 ? 13.210 8.080 -6.524 1.00 67.19 230 ARG A O 1
ATOM 1743 N N . GLU A 1 231 ? 13.035 8.357 -4.306 1.00 65.75 231 GLU A N 1
ATOM 1744 C CA . GLU A 1 231 ? 13.334 9.794 -4.326 1.00 65.75 231 GLU A CA 1
ATOM 1745 C C . GLU A 1 231 ? 14.766 10.084 -4.780 1.00 65.75 231 GLU A C 1
ATOM 1747 O O . GLU A 1 231 ? 14.992 10.986 -5.588 1.00 65.75 231 GLU A O 1
ATOM 1752 N N . GLN A 1 232 ? 15.746 9.321 -4.288 1.00 65.50 232 GLN A N 1
ATOM 1753 C CA . GLN A 1 232 ? 17.139 9.447 -4.722 1.00 65.50 232 GLN A CA 1
ATOM 1754 C C . GLN A 1 232 ? 17.286 9.157 -6.216 1.00 65.50 232 GLN A C 1
ATOM 1756 O O . GLN A 1 232 ? 17.993 9.888 -6.911 1.00 65.50 232 GLN A O 1
ATOM 1761 N N . ARG A 1 233 ? 16.580 8.141 -6.723 1.00 64.75 233 ARG A N 1
ATOM 1762 C CA . ARG A 1 233 ? 16.513 7.836 -8.153 1.00 64.75 233 ARG A CA 1
ATOM 1763 C C . ARG A 1 233 ? 15.914 9.001 -8.934 1.00 64.75 233 ARG A C 1
ATOM 1765 O O . ARG A 1 233 ? 16.533 9.449 -9.893 1.00 64.75 233 ARG A O 1
ATOM 1772 N N . ALA A 1 234 ? 14.765 9.532 -8.513 1.00 63.06 234 ALA A N 1
ATOM 1773 C CA . ALA A 1 234 ? 14.121 10.665 -9.179 1.00 63.06 234 ALA A CA 1
ATOM 1774 C C . ALA A 1 234 ? 15.039 11.902 -9.231 1.00 63.06 234 ALA A C 1
ATOM 1776 O O . ALA A 1 234 ? 15.181 12.522 -10.283 1.00 63.06 234 ALA A O 1
ATOM 1777 N N . LYS A 1 235 ? 15.731 12.211 -8.124 1.00 63.62 235 LYS A N 1
ATOM 1778 C CA . LYS A 1 235 ? 16.684 13.330 -8.036 1.00 63.62 235 LYS A CA 1
ATOM 1779 C C . LYS A 1 235 ? 17.916 13.129 -8.924 1.00 63.62 235 LYS A C 1
ATOM 1781 O O . LYS A 1 235 ? 18.331 14.068 -9.588 1.00 63.62 235 LYS A O 1
ATOM 1786 N N . ARG A 1 236 ? 18.495 11.924 -8.976 1.00 60.16 236 ARG A N 1
ATOM 1787 C CA . ARG A 1 236 ? 19.686 11.636 -9.804 1.00 60.16 236 ARG A CA 1
ATOM 1788 C C . ARG A 1 236 ? 19.372 11.569 -11.296 1.00 60.16 236 ARG A C 1
ATOM 1790 O O . ARG A 1 236 ? 20.143 12.087 -12.096 1.00 60.16 236 ARG A O 1
ATOM 1797 N N . MET A 1 237 ? 18.215 11.018 -11.661 1.00 56.59 237 MET A N 1
ATOM 1798 C CA . MET A 1 237 ? 17.732 11.002 -13.048 1.00 56.59 237 MET A CA 1
ATOM 1799 C C . MET A 1 237 ? 17.515 12.419 -13.596 1.00 56.59 237 MET A C 1
ATOM 1801 O O . MET A 1 237 ? 17.719 12.644 -14.785 1.00 56.59 237 MET A O 1
ATOM 1805 N N . ALA A 1 238 ? 17.153 13.376 -12.734 1.00 54.84 238 ALA A N 1
ATOM 1806 C CA . ALA A 1 238 ? 17.004 14.782 -13.104 1.00 54.84 238 ALA A CA 1
ATOM 1807 C C . ALA A 1 238 ? 18.341 15.532 -13.287 1.00 54.84 238 ALA A C 1
ATOM 1809 O O . ALA A 1 238 ? 18.348 16.577 -13.930 1.00 54.84 238 ALA A O 1
ATOM 1810 N N . VAL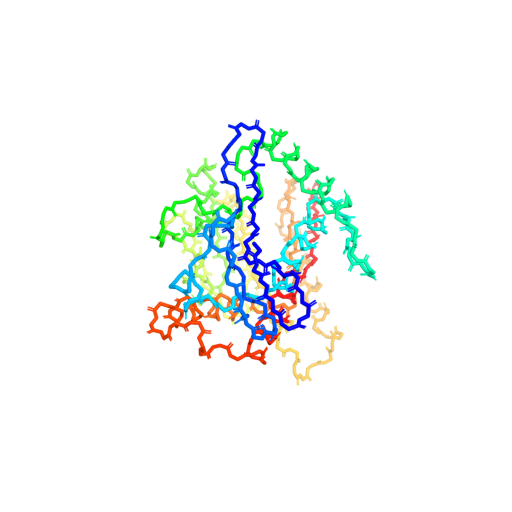 A 1 239 ? 19.452 15.030 -12.729 1.00 55.81 239 VAL A N 1
ATOM 1811 C CA . VAL A 1 239 ? 20.745 15.746 -12.675 1.00 55.81 239 VAL A CA 1
ATOM 1812 C C . VAL A 1 239 ? 21.814 15.133 -13.588 1.00 55.81 239 VAL A C 1
ATOM 1814 O O . VAL A 1 239 ? 22.528 15.877 -14.250 1.00 55.81 239 VAL A O 1
ATOM 1817 N N . GLU A 1 240 ? 21.939 13.803 -13.657 1.00 51.34 240 GLU A N 1
ATOM 1818 C CA . GLU A 1 240 ? 23.086 13.131 -14.311 1.00 51.34 240 GLU A CA 1
ATOM 1819 C C . GLU A 1 240 ? 22.720 12.355 -15.590 1.00 51.34 240 GLU A C 1
ATOM 1821 O O . GLU A 1 240 ? 23.592 11.803 -16.264 1.00 51.34 240 GLU A O 1
ATOM 1826 N N . GLY A 1 241 ? 21.437 12.306 -15.960 1.00 51.78 241 GLY A N 1
ATOM 1827 C CA . GLY A 1 241 ? 20.966 11.441 -17.041 1.00 51.78 241 GLY A CA 1
ATOM 1828 C C . GLY A 1 241 ? 21.106 9.939 -16.727 1.00 51.78 241 GLY A C 1
ATOM 1829 O O . GLY A 1 241 ? 21.601 9.518 -15.682 1.00 51.78 241 GLY A O 1
ATOM 1830 N N . CYS A 1 242 ? 20.627 9.097 -17.647 1.00 47.72 242 CYS A N 1
ATOM 1831 C CA . CYS A 1 242 ? 20.369 7.662 -17.431 1.00 47.72 242 CYS A CA 1
ATOM 1832 C C . CYS A 1 242 ? 21.627 6.785 -17.188 1.00 47.72 242 CYS A C 1
ATOM 1834 O O . CYS A 1 242 ? 21.503 5.608 -16.864 1.00 47.72 242 CYS A O 1
ATOM 1836 N N . ALA A 1 243 ? 22.844 7.325 -17.341 1.00 48.06 243 ALA A N 1
ATOM 1837 C CA . ALA A 1 243 ? 24.091 6.549 -17.304 1.00 48.06 243 ALA A CA 1
ATOM 1838 C C . ALA A 1 243 ? 24.585 6.194 -15.884 1.00 48.06 243 ALA A C 1
ATOM 1840 O O . ALA A 1 243 ? 25.415 5.299 -15.727 1.00 48.06 243 ALA A O 1
ATOM 1841 N N . ALA A 1 244 ? 24.090 6.872 -14.843 1.00 49.75 244 ALA A N 1
ATOM 1842 C CA . ALA A 1 244 ? 24.645 6.773 -13.488 1.00 49.75 244 ALA A CA 1
ATOM 1843 C C . ALA A 1 244 ? 24.074 5.624 -12.632 1.00 49.75 244 ALA A C 1
ATOM 1845 O O . ALA A 1 244 ? 24.603 5.332 -11.556 1.00 49.75 244 ALA A O 1
ATOM 1846 N N . TRP A 1 245 ? 23.012 4.949 -13.082 1.00 52.34 245 TRP A N 1
ATOM 1847 C CA . TRP A 1 245 ? 22.369 3.880 -12.318 1.00 52.34 245 TRP A CA 1
ATOM 1848 C C . TRP A 1 245 ? 22.751 2.505 -12.881 1.00 52.34 245 TRP A C 1
ATOM 1850 O O . TRP A 1 245 ? 22.136 1.986 -13.808 1.00 52.34 245 TRP A O 1
ATOM 1860 N N . ARG A 1 246 ? 23.832 1.927 -12.344 1.00 61.97 246 ARG A N 1
ATOM 1861 C CA . ARG A 1 246 ? 24.367 0.625 -12.779 1.00 61.97 246 ARG A CA 1
ATOM 1862 C C . ARG A 1 246 ? 23.376 -0.513 -12.499 1.00 61.97 246 ARG A C 1
ATOM 1864 O O . ARG A 1 246 ? 22.699 -0.511 -11.472 1.00 61.97 246 ARG A O 1
ATOM 1871 N N . ASN A 1 247 ? 23.406 -1.549 -13.343 1.00 60.69 247 ASN A N 1
ATOM 1872 C CA . ASN A 1 247 ? 22.568 -2.759 -13.260 1.00 60.69 247 ASN A CA 1
ATOM 1873 C C . ASN A 1 247 ? 22.490 -3.390 -11.854 1.00 60.69 247 ASN A C 1
ATOM 1875 O O . ASN A 1 247 ? 21.437 -3.877 -11.465 1.00 60.69 247 ASN A O 1
ATOM 1879 N N . ALA A 1 248 ? 23.567 -3.342 -11.060 1.00 57.34 248 ALA A N 1
ATOM 1880 C CA . ALA A 1 248 ? 23.576 -3.876 -9.693 1.00 57.34 248 ALA A CA 1
ATOM 1881 C C . ALA A 1 248 ? 22.740 -3.042 -8.700 1.00 57.34 248 ALA A C 1
ATOM 1883 O O . ALA A 1 248 ? 22.102 -3.599 -7.812 1.00 57.34 248 ALA A O 1
ATOM 1884 N N . GLN A 1 249 ? 22.712 -1.714 -8.857 1.00 62.97 249 GLN A N 1
ATOM 1885 C CA . GLN A 1 249 ? 21.898 -0.818 -8.025 1.00 62.97 249 GLN A CA 1
ATOM 1886 C C . GLN A 1 249 ? 20.419 -0.900 -8.426 1.00 62.97 249 GLN A C 1
ATOM 1888 O O . GLN A 1 249 ? 19.549 -0.832 -7.561 1.00 62.97 249 GLN A O 1
ATOM 1893 N N . GLN A 1 250 ? 20.142 -1.128 -9.716 1.00 65.62 250 GLN A N 1
ATOM 1894 C CA . GLN A 1 250 ? 18.794 -1.400 -10.221 1.00 65.62 250 GLN A CA 1
ATOM 1895 C C . GLN A 1 250 ? 18.261 -2.729 -9.703 1.00 65.62 250 GLN A C 1
ATOM 1897 O O . GLN A 1 250 ? 17.177 -2.750 -9.134 1.00 65.62 250 GLN A O 1
ATOM 1902 N N . ALA A 1 251 ? 19.046 -3.801 -9.807 1.00 66.88 251 ALA A N 1
ATOM 1903 C CA . ALA A 1 251 ? 18.658 -5.111 -9.298 1.00 66.88 251 ALA A CA 1
ATOM 1904 C C . ALA A 1 251 ? 18.443 -5.101 -7.774 1.00 66.88 251 ALA A C 1
ATOM 1906 O O . ALA A 1 251 ? 17.485 -5.691 -7.288 1.00 66.88 251 ALA A O 1
ATOM 1907 N N . ALA A 1 252 ? 19.288 -4.394 -7.011 1.00 68.25 252 ALA A N 1
ATOM 1908 C CA . ALA A 1 252 ? 19.109 -4.249 -5.564 1.00 68.25 252 ALA A CA 1
ATOM 1909 C C . ALA A 1 252 ? 17.835 -3.462 -5.209 1.00 68.25 252 ALA A C 1
ATOM 1911 O O . ALA A 1 252 ? 17.107 -3.845 -4.295 1.00 68.25 252 ALA A O 1
ATOM 1912 N N . PHE A 1 253 ? 17.543 -2.388 -5.949 1.00 69.81 253 PHE A N 1
ATOM 1913 C CA . PHE A 1 253 ? 16.311 -1.621 -5.782 1.00 69.81 253 PHE A CA 1
ATOM 1914 C C . PHE A 1 253 ? 15.069 -2.445 -6.139 1.00 69.81 253 PHE A C 1
ATOM 1916 O O . PHE A 1 253 ? 14.123 -2.474 -5.360 1.00 69.81 253 PHE A O 1
ATOM 1923 N N . GLU A 1 254 ? 15.083 -3.148 -7.272 1.00 67.56 254 GLU A N 1
ATOM 1924 C CA . GLU A 1 254 ? 13.986 -4.017 -7.708 1.00 67.56 254 GLU A CA 1
ATOM 1925 C C . GLU A 1 254 ? 13.756 -5.173 -6.732 1.00 67.56 254 GLU A C 1
ATOM 1927 O O . GLU A 1 254 ? 12.610 -5.503 -6.444 1.00 67.56 254 GLU A O 1
ATOM 1932 N N . ALA A 1 255 ? 14.819 -5.752 -6.168 1.00 72.56 255 ALA A N 1
ATOM 1933 C CA . ALA A 1 255 ? 14.709 -6.782 -5.140 1.00 72.56 255 ALA A CA 1
ATOM 1934 C C . ALA A 1 255 ? 14.074 -6.238 -3.847 1.00 72.56 255 ALA A C 1
ATOM 1936 O O . ALA A 1 255 ? 13.160 -6.859 -3.307 1.00 72.56 255 ALA A O 1
ATOM 1937 N N . LEU A 1 256 ? 14.505 -5.063 -3.372 1.00 68.88 256 LEU A N 1
ATOM 1938 C CA . LEU A 1 256 ? 13.909 -4.402 -2.203 1.00 68.88 256 LEU A CA 1
ATOM 1939 C C . LEU A 1 256 ? 12.448 -4.009 -2.450 1.00 68.88 256 LEU A C 1
ATOM 1941 O O . LEU A 1 256 ? 11.598 -4.206 -1.583 1.00 68.88 256 LEU A O 1
ATOM 1945 N N . GLU A 1 257 ? 12.141 -3.488 -3.637 1.00 67.94 257 GLU A N 1
ATOM 1946 C CA . GLU A 1 257 ? 10.785 -3.135 -4.047 1.00 67.94 257 GLU A CA 1
ATOM 1947 C C . GLU A 1 257 ? 9.892 -4.379 -4.142 1.00 67.94 257 GLU A C 1
ATOM 1949 O O . GLU A 1 257 ? 8.773 -4.356 -3.634 1.00 67.94 257 GLU A O 1
ATOM 1954 N N . ALA A 1 258 ? 10.389 -5.479 -4.713 1.00 69.94 258 ALA A N 1
ATOM 1955 C CA . ALA A 1 258 ? 9.665 -6.744 -4.796 1.00 69.94 258 ALA A CA 1
ATOM 1956 C C . ALA A 1 258 ? 9.341 -7.310 -3.406 1.00 69.94 258 ALA A C 1
ATOM 1958 O O . ALA A 1 258 ? 8.213 -7.741 -3.177 1.00 69.94 258 ALA A O 1
ATOM 1959 N N . VAL A 1 259 ? 10.288 -7.251 -2.462 1.00 69.81 259 VAL A N 1
ATOM 1960 C CA . VAL A 1 259 ? 10.065 -7.669 -1.067 1.00 69.81 259 VAL A CA 1
ATOM 1961 C C . VAL A 1 259 ? 9.074 -6.738 -0.359 1.00 69.81 259 VAL A C 1
ATOM 1963 O O . VAL A 1 259 ? 8.186 -7.211 0.345 1.00 69.81 259 VAL A O 1
ATOM 1966 N N . ALA A 1 260 ? 9.158 -5.423 -0.577 1.00 67.75 260 ALA A N 1
ATOM 1967 C CA . ALA A 1 260 ? 8.219 -4.455 -0.001 1.00 67.75 260 ALA A CA 1
ATOM 1968 C C . ALA A 1 260 ? 6.805 -4.529 -0.597 1.00 67.75 260 ALA A C 1
ATOM 1970 O O . ALA A 1 260 ? 5.846 -4.109 0.047 1.00 67.75 260 ALA A O 1
ATOM 1971 N N . MET A 1 261 ? 6.655 -5.067 -1.810 1.00 66.69 261 MET A N 1
ATOM 1972 C CA . MET A 1 261 ? 5.353 -5.338 -2.427 1.00 66.69 261 MET A CA 1
ATOM 1973 C C . MET A 1 261 ? 4.703 -6.632 -1.922 1.00 66.69 261 MET A C 1
ATOM 1975 O O . MET A 1 261 ? 3.534 -6.876 -2.223 1.00 66.69 261 MET A O 1
ATOM 1979 N N . GLN A 1 262 ? 5.428 -7.452 -1.159 1.00 70.75 262 GLN A N 1
ATOM 1980 C CA . GLN A 1 262 ? 4.917 -8.687 -0.581 1.00 70.75 262 GLN A CA 1
ATOM 1981 C C . GLN A 1 262 ? 4.540 -8.479 0.888 1.00 70.75 262 GLN A C 1
ATOM 1983 O O . GLN A 1 262 ? 5.359 -8.117 1.735 1.00 70.75 262 GLN A O 1
ATOM 1988 N N . GLY A 1 263 ? 3.274 -8.742 1.194 1.00 75.62 263 GLY A N 1
ATOM 1989 C CA . GLY A 1 263 ? 2.730 -8.649 2.539 1.00 75.62 263 GLY A CA 1
ATOM 1990 C C . GLY A 1 263 ? 1.459 -9.471 2.684 1.00 75.62 263 GLY A C 1
ATOM 1991 O O . GLY A 1 263 ? 0.828 -9.839 1.691 1.00 75.62 263 GLY A O 1
ATOM 1992 N N . LEU A 1 264 ? 1.094 -9.771 3.925 1.00 82.12 264 LEU A N 1
ATOM 1993 C CA . LEU A 1 264 ? -0.162 -10.432 4.257 1.00 82.12 264 LEU A CA 1
ATOM 1994 C C . LEU A 1 264 ? -1.078 -9.428 4.946 1.00 82.12 264 LEU A C 1
ATOM 1996 O O . LEU A 1 264 ? -0.643 -8.651 5.792 1.00 82.12 264 LEU A O 1
ATOM 2000 N N . LEU A 1 265 ? -2.358 -9.457 4.589 1.00 86.81 265 LEU A N 1
ATOM 2001 C CA . LEU A 1 265 ? -3.392 -8.678 5.253 1.00 86.81 265 LEU A CA 1
ATOM 2002 C C . LEU A 1 265 ? -4.379 -9.643 5.896 1.00 86.81 265 LEU A C 1
ATOM 2004 O O . LEU A 1 265 ? -5.036 -10.421 5.207 1.00 86.81 265 LEU A O 1
ATOM 2008 N N . PHE A 1 266 ? -4.497 -9.560 7.213 1.00 88.81 266 PHE A N 1
ATOM 2009 C CA . PHE A 1 266 ? -5.512 -10.262 7.979 1.00 88.81 266 PHE A CA 1
ATOM 2010 C C . PHE A 1 266 ? -6.622 -9.275 8.325 1.00 88.81 266 PHE A C 1
ATOM 2012 O O . PHE A 1 266 ? -6.349 -8.161 8.771 1.00 88.81 266 PHE A O 1
ATOM 2019 N N . ALA A 1 267 ? -7.869 -9.681 8.114 1.00 92.81 267 ALA A N 1
ATOM 2020 C CA . ALA A 1 267 ? -9.042 -8.879 8.424 1.00 92.81 267 ALA A CA 1
ATOM 2021 C C . ALA A 1 267 ? -10.001 -9.700 9.282 1.00 92.81 267 ALA A C 1
ATOM 2023 O O . ALA A 1 267 ? -10.305 -10.845 8.951 1.00 92.81 267 ALA A O 1
ATOM 2024 N N . ALA A 1 268 ? -10.481 -9.112 10.371 1.00 92.25 268 ALA A N 1
ATOM 2025 C CA . ALA A 1 268 ? -11.451 -9.738 11.255 1.00 92.25 268 ALA A CA 1
ATOM 2026 C C . ALA A 1 268 ? -12.477 -8.706 11.726 1.00 92.25 268 ALA A C 1
ATOM 2028 O O . ALA A 1 268 ? -12.122 -7.576 12.050 1.00 92.25 268 ALA A O 1
ATOM 2029 N N . VAL A 1 269 ? -13.748 -9.100 11.776 1.00 94.94 269 VAL A N 1
ATOM 2030 C CA . VAL A 1 269 ? -14.824 -8.278 12.345 1.00 94.94 269 VAL A CA 1
ATOM 2031 C C . VAL A 1 269 ? -15.123 -8.803 13.738 1.00 94.94 269 VAL A C 1
ATOM 2033 O O . VAL A 1 269 ? -15.411 -9.990 13.897 1.00 94.94 269 VAL A O 1
ATOM 2036 N N . LYS A 1 270 ? -15.029 -7.934 14.744 1.00 92.38 270 LYS A N 1
ATOM 2037 C CA . LYS A 1 270 ? -15.402 -8.279 16.111 1.00 92.38 270 LYS A CA 1
ATOM 2038 C C . LYS A 1 270 ? -16.929 -8.324 16.210 1.00 92.38 270 LYS A C 1
ATOM 2040 O O . LYS A 1 270 ? -17.550 -7.306 15.893 1.00 92.38 270 LYS A O 1
ATOM 2045 N N . PRO A 1 271 ? -17.520 -9.464 16.605 1.00 86.44 271 PRO A N 1
ATOM 2046 C CA . PRO A 1 271 ? -18.964 -9.575 16.770 1.00 86.44 271 PRO A CA 1
ATOM 2047 C C . PRO A 1 271 ? -19.499 -8.676 17.894 1.00 86.44 271 PRO A C 1
ATOM 2049 O O . PRO A 1 271 ? -18.730 -8.291 18.811 1.00 86.44 271 PRO A O 1
#

Secondary structure (DSSP, 8-state):
-EEETTEEE--EEEEE-TTS-EEEEEE---SSPEEE--HHHH---HHHHTT----HHHHHHHHHHHHHHHH-----SSS--HHHHHHHHHHHHHHHHHH-TTTTS----SSTTPPPPPHHHIIIIIS---EEEEE-HHHHHHH--TTSEEEE-SSHHHHHHHHHHHHHTSS-SEEEE---GGGG-SSS-HHHHHHHHHHHHHHHHHHSPTTPEEEEEEESS-HHHHHHHHHHHHHHHHHH-GGGS-HHHHHHHHHHHHHHT-EEEEEEE--

Nearest PDB structures (foldseek):
  4lrb-assembly3_C  TM=7.440E-01  e=3.731E-02  Bacillus cereus
  4psk-assembly1_A  TM=6.797E-01  e=1.970E-02  Mycobacterium tuberculosis
  2d00-assembly1_A  TM=4.690E-01  e=3.081E-02  Thermus thermophilus
  5jgl-assembly2_B  TM=2.604E-01  e=3.257E+00  Aspergillus fumigatus
  5jgj-assembly1_A  TM=2.389E-01  e=5.093E+00  Aspergillus fumigatus Z5

Mean predicted aligned error: 16.91 Å

Solvent-accessible surface area (backbone atoms only — not comparable to full-atom values): 15997 Å² total; per-residue (Å²): 66,29,29,30,89,91,40,83,40,66,31,62,52,73,42,64,43,100,86,70,48,77,76,41,76,45,64,28,43,60,94,57,66,74,76,40,52,47,37,95,82,47,72,42,51,72,77,74,49,74,83,48,81,42,34,62,66,58,59,51,50,50,54,33,51,51,33,38,72,77,64,74,34,92,57,71,93,62,85,80,51,71,66,59,52,52,52,51,54,50,52,54,46,50,52,24,64,75,65,33,90,66,43,88,52,76,85,76,84,54,74,92,84,64,77,79,82,47,70,59,52,49,40,27,72,75,66,67,40,41,36,34,40,22,32,36,64,72,56,37,71,72,60,52,51,99,74,39,49,73,43,76,36,92,46,55,70,52,23,47,56,52,42,30,50,44,49,63,63,71,74,40,80,39,79,46,71,68,75,60,73,77,81,65,71,79,81,67,60,68,67,61,54,50,54,50,51,52,50,49,52,49,52,44,59,68,41,46,54,67,76,34,78,48,76,49,76,47,64,83,32,63,58,66,58,48,50,50,50,51,50,51,47,56,56,43,53,75,72,69,44,86,81,76,70,49,72,70,60,49,51,53,49,51,50,50,43,54,43,43,72,42,63,52,76,46,76,48,71,40,107

Radius of gyration: 25.28 Å; Cα contacts (8 Å, |Δi|>4): 328; chains: 1; bounding box: 45×37×73 Å

Foldseek 3Di:
DFQFPVGDDAFWDWDAAPVRHTPDIDGADEPGDGPGRVCVPPVDDPVNCVPHHHHPVNVVVVLQVLCCPPVVDHADPDDDDVVVSVVSSVVSSVVCVVVDVCPPPPPPVDPDDDDDQAPLCCCCVVVVFAEEEQEAPVVCVVRPDPRYHYHHDDALVSSLVVQLVVQLVVRGPYYDYDHCLQVVPPDDDPVVVVVVVVVSVVSSLVSHDAQDKDKDKFADAPVVVLVVLVVVVVVCCVPPNDPPQDPVNVVVSVVRVVRRVDMDMDMDHHD

Sequence (271 aa):
MCITEQGFELTRATLVGGSGQVVFDTLCVPASPITDYNTRYSGITPQMLQQVNTRLADVQSALRMLARRFLDRDIQSGAHDSAIDARTALDLVRLKVKHGPSFGLQQDRAGAGAPRAKLVDVLCQQHKLRCCLVDRPEVLARHATGSAAAVPVHSDEAA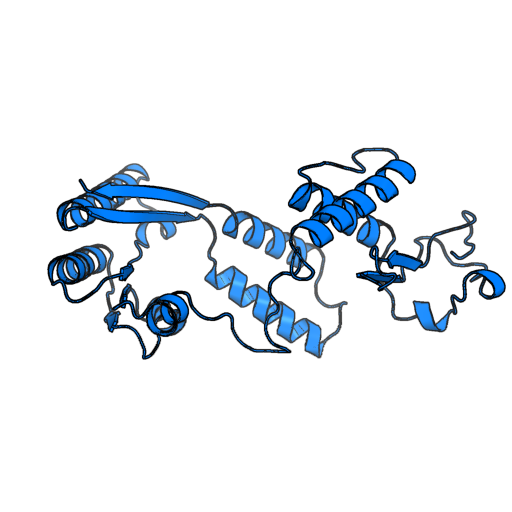VAKAGKAMVSGTYDFVWTQLTRLGQWLGNSLEATLRHVDRAVGELWSALPSNSLLLVATGQGDTGEVERLREQRAKRMAVEGCAAWRNAQQAAFEALEAVAMQGLLFAAVKP

pLDDT: mean 76.35, std 15.01, range [30.72, 95.19]

Organism: Haematococcus lacustris (NCBI:txid44745)

InterPro domains:
  IPR012337 Ribonuclease H-like superfamily [SSF53098] (7-95)
  IPR036397 Ribonuclease H superfamily [G3DSA:3.30.420.10] (1-62)
  IPR036397 Ribonuclease H superfamily [G3DSA:3.30.420.10] (63-104)
  IPR047021 RNA exonuclease REXO1/REXO3/REXO4-like [PTHR12801] (1-62)